Protein AF-A0ABD3PIG6-F1 (afdb_monomer)

Nearest PDB structures (foldseek):
  3uxg-assembly1_A  TM=7.830E-01  e=2.799E-02  Homo sapiens
  1wg0-assembly1_A  TM=7.073E-01  e=2.247E-02  Saccharomyces cerevisiae
  8pef-assembly1_A  TM=7.932E-01  e=4.848E-02  Homo sapiens
  6d7p-assembly1_A  TM=7.355E-01  e=4.589E-02  Rattus norvegicus
  3aji-assembly2_C  TM=4.513E-01  e=2.957E-02  Mus musculus

Foldseek 3Di:
DDDDDDPDPDCDPPPPPPPVVPPPPPPPPDDQDPLLVCLSVLVLVVNQVCCVVPLVSQQDADPQQDGSLLSNQLSPHDLVSNVSSCVSPVVQQCGAGNVRDGSLRNGDDPVNNVVSVCSVPPPCPDDPDDDDDDDDDDDDDVPVVVVVVVVVVVVVVVVVVVVVVVVVVVVVVVVVVVVD

Organism: NCBI:txid29204

Sequence (180 aa):
MMHPRFSSSHFRMLNPSNIYLRLFSNGFDTSPPILFDLILRSDWSAAMKRVSMHPNEARYRHPRGYTILHCAVESGAPLDFVKAMVNAFPQGLGIKDWKGRSPRDVALYNETKDFLNKAEHNELSGSAKVLVDSPSVEAGENYEVILQIERLKGEVSLLESSCQRIRKELDSLITKLKNT

Structure (mmCIF, N/CA/C/O backbone):
data_AF-A0ABD3PIG6-F1
#
_entry.id   AF-A0ABD3PIG6-F1
#
loop_
_atom_site.group_PDB
_atom_site.id
_atom_site.type_symbol
_atom_site.label_atom_id
_atom_site.label_alt_id
_atom_site.label_comp_id
_atom_site.label_asym_id
_atom_site.label_entity_id
_atom_site.label_seq_id
_atom_site.pdbx_PDB_ins_code
_atom_site.Cartn_x
_atom_site.Cartn_y
_atom_site.Cartn_z
_atom_site.occupancy
_atom_site.B_iso_or_equiv
_atom_site.auth_seq_id
_atom_site.auth_comp_id
_atom_site.auth_asym_id
_atom_site.auth_atom_id
_atom_site.pdbx_PDB_model_num
ATOM 1 N N . MET A 1 1 ? -24.924 -3.251 22.459 1.00 33.38 1 MET A N 1
ATOM 2 C CA . MET A 1 1 ? -23.951 -3.878 21.539 1.00 33.38 1 MET A CA 1
ATOM 3 C C . MET A 1 1 ? -24.554 -3.855 20.144 1.00 33.38 1 MET A C 1
ATOM 5 O O . MET A 1 1 ? -25.457 -4.631 19.869 1.00 33.38 1 MET A O 1
ATOM 9 N N . MET A 1 2 ? -24.179 -2.876 19.318 1.00 29.05 2 MET A N 1
ATOM 10 C CA . MET A 1 2 ? -24.711 -2.743 17.959 1.00 29.05 2 MET A CA 1
ATOM 11 C C . MET A 1 2 ? -23.733 -3.375 16.972 1.00 29.05 2 MET A C 1
ATOM 13 O O . MET A 1 2 ? -22.632 -2.870 16.783 1.00 29.05 2 MET A O 1
ATOM 17 N N . HIS A 1 3 ? -24.144 -4.482 16.359 1.00 26.91 3 HIS A N 1
ATOM 18 C CA . HIS A 1 3 ? -23.496 -5.004 15.161 1.00 26.91 3 HIS A CA 1
ATOM 19 C C . HIS A 1 3 ? -23.730 -4.022 14.001 1.00 26.91 3 HIS A C 1
ATOM 21 O O . HIS A 1 3 ? -24.885 -3.639 13.774 1.00 26.91 3 HIS A O 1
ATOM 27 N N . PRO A 1 4 ? -22.696 -3.621 13.240 1.00 31.52 4 PRO A N 1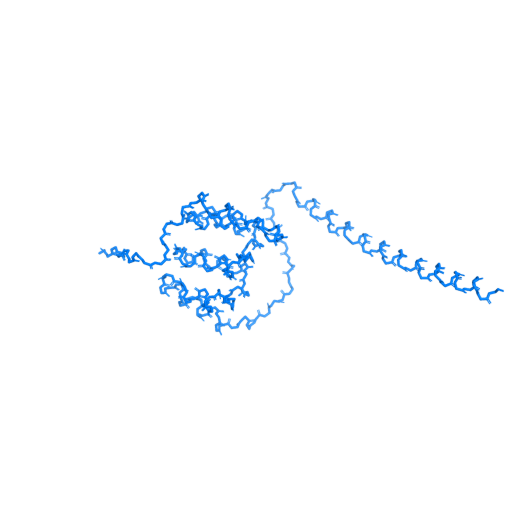
ATOM 28 C CA . PRO A 1 4 ? -22.908 -2.860 12.022 1.00 31.52 4 PRO A CA 1
ATOM 29 C C . PRO A 1 4 ? -23.637 -3.743 11.006 1.00 31.52 4 PRO A C 1
ATOM 31 O O . PRO A 1 4 ? -23.180 -4.829 10.648 1.00 31.52 4 PRO A O 1
ATOM 34 N N . ARG A 1 5 ? -24.811 -3.280 10.570 1.00 32.31 5 ARG A N 1
ATOM 35 C CA . ARG A 1 5 ? -25.607 -3.907 9.515 1.00 32.31 5 ARG A CA 1
ATOM 36 C C . ARG A 1 5 ? -24.879 -3.739 8.182 1.00 32.31 5 ARG A C 1
ATOM 38 O O . ARG A 1 5 ? -24.613 -2.619 7.756 1.00 32.31 5 ARG A O 1
ATOM 45 N N . PHE A 1 6 ? -24.593 -4.859 7.529 1.00 42.09 6 PHE A N 1
ATOM 46 C CA . PHE A 1 6 ? -24.051 -4.917 6.176 1.00 42.09 6 PHE A CA 1
ATOM 47 C C . PHE A 1 6 ? -25.036 -4.276 5.184 1.00 42.09 6 PHE A C 1
ATOM 49 O O . PHE A 1 6 ? -26.103 -4.830 4.922 1.00 42.09 6 PHE A O 1
ATOM 56 N N . SER A 1 7 ? -24.678 -3.117 4.624 1.00 34.44 7 SER A N 1
ATOM 57 C CA . SER A 1 7 ? -25.334 -2.566 3.434 1.00 34.44 7 SER A CA 1
ATOM 58 C C . SER A 1 7 ? -24.534 -2.983 2.201 1.00 34.44 7 SER A C 1
ATOM 60 O O . SER A 1 7 ? -23.372 -2.625 2.019 1.00 34.44 7 SER A O 1
ATOM 62 N N . SER A 1 8 ? -25.170 -3.840 1.413 1.00 39.56 8 SER A N 1
ATOM 63 C CA . SER A 1 8 ? -24.596 -4.776 0.454 1.00 39.56 8 SER A CA 1
ATOM 64 C C . SER A 1 8 ? -24.724 -4.266 -0.986 1.00 39.56 8 SER A C 1
ATOM 66 O O . SER A 1 8 ? -25.560 -4.757 -1.747 1.00 39.56 8 SER A O 1
ATOM 68 N N . SER A 1 9 ? -23.941 -3.255 -1.393 1.00 34.72 9 SER A N 1
ATOM 69 C CA . SER A 1 9 ? -24.146 -2.699 -2.746 1.00 34.72 9 SER A CA 1
ATOM 70 C C . SER A 1 9 ? -22.963 -2.075 -3.496 1.00 34.72 9 SER A C 1
ATOM 72 O O . SER A 1 9 ? -23.219 -1.350 -4.457 1.00 34.72 9 SER A O 1
ATOM 74 N N . HIS A 1 10 ? -21.689 -2.381 -3.196 1.00 42.19 10 HIS A N 1
ATOM 75 C CA . HIS A 1 10 ? -20.623 -2.023 -4.165 1.00 42.19 10 HIS A CA 1
ATOM 76 C C . HIS A 1 10 ? -19.376 -2.913 -4.263 1.00 42.19 10 HIS A C 1
ATOM 78 O O . HIS A 1 10 ? -18.666 -2.813 -5.260 1.00 42.19 10 HIS A O 1
ATOM 84 N N . PHE A 1 11 ? -19.161 -3.851 -3.340 1.00 41.84 11 PHE A N 1
ATOM 85 C CA . PHE A 1 11 ? -18.146 -4.900 -3.483 1.00 41.84 11 PHE A CA 1
ATOM 86 C C . PHE A 1 11 ? -18.836 -6.264 -3.360 1.00 41.84 11 PHE A C 1
ATOM 88 O O . PHE A 1 11 ? -18.701 -6.981 -2.373 1.00 41.84 11 PHE A O 1
ATOM 95 N N . ARG A 1 12 ? -19.689 -6.604 -4.343 1.00 38.75 12 ARG A N 1
ATOM 96 C CA . ARG A 1 12 ? -20.183 -7.984 -4.475 1.00 38.75 12 ARG A CA 1
ATOM 97 C C . ARG A 1 12 ? -18.955 -8.878 -4.571 1.00 38.75 12 ARG A C 1
ATOM 99 O O . ARG A 1 12 ? -18.154 -8.652 -5.473 1.00 38.75 12 ARG A O 1
ATOM 106 N N . MET A 1 13 ? -18.855 -9.835 -3.643 1.00 38.44 13 MET A N 1
ATOM 107 C CA . MET A 1 13 ? -17.919 -10.962 -3.620 1.00 38.44 13 MET A CA 1
ATOM 108 C C . MET A 1 13 ? -17.253 -11.165 -4.977 1.00 38.44 13 MET A C 1
ATOM 110 O O . MET A 1 13 ? -17.815 -11.782 -5.886 1.00 38.44 13 MET A O 1
ATOM 114 N N . LEU A 1 14 ? -16.066 -10.586 -5.130 1.00 38.97 14 LEU A N 1
ATOM 115 C CA . LEU A 1 14 ? -15.246 -10.858 -6.285 1.00 38.97 14 LEU A CA 1
ATOM 116 C C . LEU A 1 14 ? -14.751 -12.292 -6.109 1.00 38.97 14 LEU A C 1
ATOM 118 O O . LEU A 1 14 ? -13.911 -12.570 -5.260 1.00 38.97 14 LEU A O 1
ATOM 122 N N . ASN A 1 15 ? -15.358 -13.205 -6.865 1.00 37.28 15 ASN A N 1
ATOM 123 C CA . ASN A 1 15 ? -14.954 -14.600 -6.937 1.00 37.28 15 ASN A CA 1
ATOM 124 C C . ASN A 1 15 ? -13.434 -14.649 -7.212 1.00 37.28 15 ASN A C 1
ATOM 126 O O . ASN A 1 15 ? -13.025 -14.196 -8.290 1.00 37.28 15 ASN A O 1
ATOM 130 N N . PRO A 1 16 ? -12.607 -15.166 -6.278 1.00 42.19 16 PRO A N 1
ATOM 131 C CA . PRO A 1 16 ? -11.149 -15.132 -6.390 1.00 42.19 16 PRO A CA 1
ATOM 132 C C . PRO A 1 16 ? -10.646 -15.756 -7.692 1.00 42.19 16 PRO A C 1
ATOM 134 O O . PRO A 1 16 ? -9.616 -15.354 -8.214 1.00 42.19 16 PRO A O 1
ATOM 137 N N . SER A 1 17 ? -11.395 -16.696 -8.268 1.00 40.84 17 SER A N 1
ATOM 138 C CA . SER A 1 17 ? -10.974 -17.472 -9.432 1.00 40.84 17 SER A CA 1
ATOM 139 C C . SER A 1 17 ? -11.116 -16.743 -10.775 1.00 40.84 17 SER A C 1
ATOM 141 O O . SER A 1 17 ? -10.522 -17.178 -11.755 1.00 40.84 17 SER A O 1
ATOM 143 N N . ASN A 1 18 ? -11.889 -15.650 -10.865 1.00 39.50 18 ASN A N 1
ATOM 144 C CA . ASN A 1 18 ? -12.315 -15.092 -12.165 1.00 39.50 18 ASN A CA 1
ATOM 145 C C . ASN A 1 18 ? -11.690 -13.730 -12.531 1.00 39.50 18 ASN A C 1
ATOM 147 O O . ASN A 1 18 ? -11.859 -13.241 -13.646 1.00 39.50 18 ASN A O 1
ATOM 151 N N . ILE A 1 19 ? -10.967 -13.100 -11.603 1.00 46.16 19 ILE A N 1
ATOM 152 C CA . ILE A 1 19 ? -10.380 -11.760 -11.797 1.00 46.16 19 ILE A CA 1
ATOM 153 C C . ILE A 1 19 ? -8.945 -11.855 -12.321 1.00 46.16 19 ILE A C 1
ATOM 155 O O . ILE A 1 19 ? -8.527 -11.024 -13.125 1.00 46.16 19 ILE A O 1
ATOM 159 N N . TYR A 1 20 ? -8.209 -12.890 -11.904 1.00 43.94 20 TYR A N 1
ATOM 160 C CA . TYR A 1 20 ? -6.827 -13.109 -12.329 1.00 43.94 20 TYR A CA 1
ATOM 161 C C . TYR A 1 20 ? -6.737 -13.542 -13.801 1.00 43.94 20 TYR A C 1
ATOM 163 O O . TYR A 1 20 ? -5.791 -13.180 -14.480 1.00 43.94 20 TYR A O 1
ATOM 171 N N . LEU A 1 21 ? -7.744 -14.227 -14.355 1.00 41.12 21 LEU A N 1
ATOM 172 C CA . LEU A 1 21 ? -7.663 -14.794 -15.712 1.00 41.12 21 LEU A CA 1
ATOM 173 C C . LEU A 1 21 ? -7.928 -13.808 -16.867 1.00 41.12 21 LEU A C 1
ATOM 175 O O . LEU A 1 21 ? -7.727 -14.171 -18.022 1.00 41.12 21 LEU A O 1
ATOM 179 N N . ARG A 1 22 ? -8.365 -12.568 -16.602 1.00 42.59 22 ARG A N 1
ATOM 180 C CA . ARG A 1 22 ? -8.747 -11.604 -17.662 1.00 42.59 22 ARG A CA 1
ATOM 181 C C . ARG A 1 22 ? -7.890 -10.340 -17.760 1.00 42.59 22 ARG A C 1
ATOM 183 O O . ARG A 1 22 ? -8.204 -9.479 -18.576 1.00 42.59 22 ARG A O 1
ATOM 190 N N . LEU A 1 23 ? -6.840 -10.198 -16.949 1.00 43.50 23 LEU A N 1
ATOM 191 C CA . LEU A 1 23 ? -6.056 -8.953 -16.864 1.00 43.50 23 LEU A CA 1
ATOM 192 C C . LEU A 1 23 ? -4.630 -9.049 -17.440 1.00 43.50 23 LEU A C 1
ATOM 194 O O . LEU A 1 23 ? -3.949 -8.032 -17.515 1.00 43.50 23 LEU A O 1
ATOM 198 N N . PHE A 1 24 ? -4.200 -10.220 -17.921 1.00 45.19 24 PHE A N 1
ATOM 199 C CA . PHE A 1 24 ? -2.838 -10.454 -18.430 1.00 45.19 24 PHE A CA 1
ATOM 200 C C . PHE A 1 24 ? -2.642 -10.166 -19.932 1.00 45.19 24 PHE A C 1
ATOM 202 O O . PHE A 1 24 ? -1.719 -10.688 -20.547 1.00 45.19 24 PHE A O 1
ATOM 209 N N . SER A 1 25 ? -3.485 -9.337 -20.554 1.00 42.25 25 SER A N 1
ATOM 210 C CA . SER A 1 25 ? -3.418 -9.101 -22.009 1.00 42.25 25 SER A CA 1
ATOM 211 C C . SER A 1 25 ? -2.617 -7.864 -22.443 1.00 42.25 25 SER A C 1
ATOM 213 O O . SER A 1 25 ? -2.499 -7.648 -23.641 1.00 42.25 25 SER A O 1
ATOM 215 N N . ASN A 1 26 ? -2.043 -7.071 -21.523 1.00 39.69 26 ASN A N 1
ATOM 216 C CA . ASN A 1 26 ? -1.408 -5.781 -21.864 1.00 39.69 26 ASN A CA 1
ATOM 217 C C . ASN A 1 26 ? 0.071 -5.617 -21.442 1.00 39.69 26 ASN A C 1
ATOM 219 O O . ASN A 1 26 ? 0.544 -4.491 -21.324 1.00 39.69 26 ASN A O 1
ATOM 223 N N . GLY A 1 27 ? 0.826 -6.700 -21.230 1.00 44.28 27 GLY A N 1
ATOM 224 C CA . GLY A 1 27 ? 2.302 -6.643 -21.205 1.00 44.28 27 GLY A CA 1
ATOM 225 C C . GLY A 1 27 ? 2.974 -5.894 -20.040 1.00 44.28 27 GLY A C 1
ATOM 226 O O . GLY A 1 27 ? 4.193 -5.751 -20.049 1.00 44.28 27 GLY A O 1
ATOM 227 N N . PHE A 1 28 ? 2.232 -5.447 -19.023 1.00 46.75 28 PHE A N 1
ATOM 228 C CA . PHE A 1 28 ? 2.814 -5.039 -17.742 1.00 46.75 28 PHE A CA 1
ATOM 229 C C . PHE A 1 28 ? 2.881 -6.264 -16.833 1.00 46.75 28 PHE A C 1
ATOM 231 O O . PHE A 1 28 ? 1.896 -6.633 -16.196 1.00 46.75 28 PHE A O 1
ATOM 238 N N . ASP A 1 29 ? 4.039 -6.915 -16.821 1.00 47.31 29 ASP A N 1
ATOM 239 C CA . ASP A 1 29 ? 4.317 -8.128 -16.050 1.00 47.31 29 ASP A CA 1
ATOM 240 C C . ASP A 1 29 ? 4.557 -7.8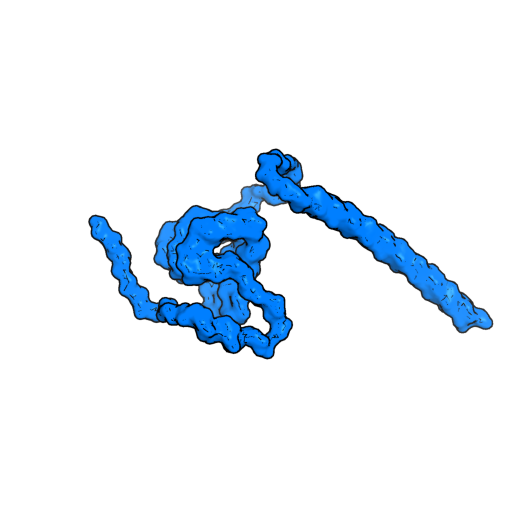15 -14.561 1.00 47.31 29 ASP A C 1
ATOM 242 O O . ASP A 1 29 ? 5.603 -8.100 -13.984 1.00 47.31 29 ASP A O 1
ATOM 246 N N . THR A 1 30 ? 3.602 -7.140 -13.921 1.00 60.22 30 THR A N 1
ATOM 247 C CA . THR A 1 30 ? 3.602 -6.977 -12.467 1.00 60.22 30 THR A CA 1
ATOM 248 C C . THR A 1 30 ? 2.504 -7.846 -11.888 1.00 60.22 30 THR A C 1
ATOM 250 O O . THR A 1 30 ? 1.392 -7.396 -11.606 1.00 60.22 30 THR A O 1
AT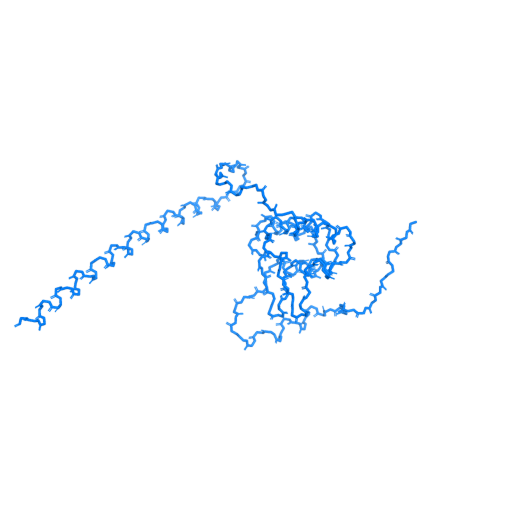OM 253 N N . SER A 1 31 ? 2.832 -9.130 -11.716 1.00 72.06 31 SER A N 1
ATOM 254 C CA . SER A 1 31 ? 2.038 -10.027 -10.879 1.00 72.06 31 SER A CA 1
ATOM 255 C C . SER A 1 31 ? 1.672 -9.305 -9.574 1.00 72.06 31 SER A C 1
ATOM 257 O O . SER A 1 31 ? 2.560 -8.709 -8.949 1.00 72.06 31 SER A O 1
ATOM 259 N N . PRO A 1 32 ? 0.396 -9.328 -9.146 1.00 79.50 32 PRO A N 1
ATOM 260 C CA . PRO A 1 32 ? -0.002 -8.697 -7.899 1.00 79.50 32 PRO A CA 1
ATOM 261 C C . PRO A 1 32 ? 0.857 -9.221 -6.739 1.00 79.50 32 PRO A C 1
ATOM 263 O O . PRO A 1 32 ? 1.094 -10.431 -6.663 1.00 79.50 32 PRO A O 1
ATOM 266 N N . PRO A 1 33 ? 1.338 -8.345 -5.840 1.00 85.94 33 PRO A N 1
ATOM 267 C CA . PRO A 1 33 ? 2.150 -8.767 -4.710 1.00 85.94 33 PRO A CA 1
ATOM 268 C C . PRO A 1 33 ? 1.332 -9.630 -3.750 1.00 85.94 33 PRO A C 1
ATOM 270 O O . PRO A 1 33 ? 0.108 -9.501 -3.667 1.00 85.94 33 PRO A O 1
ATOM 273 N N . ILE A 1 34 ? 2.017 -10.456 -2.960 1.00 88.06 34 ILE A N 1
ATOM 274 C CA . ILE A 1 34 ? 1.377 -11.311 -1.949 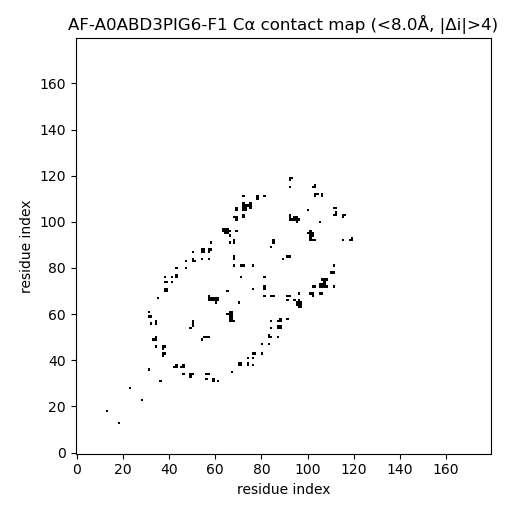1.00 88.06 34 ILE A CA 1
ATOM 275 C C . ILE A 1 34 ? 0.554 -10.462 -0.972 1.00 88.06 34 ILE A C 1
ATOM 277 O O . ILE A 1 34 ? -0.558 -10.846 -0.616 1.00 88.06 34 ILE A O 1
ATOM 281 N N . LEU A 1 35 ? 1.033 -9.266 -0.608 1.00 87.81 35 LEU A N 1
ATOM 282 C CA . LEU A 1 35 ? 0.278 -8.327 0.220 1.00 87.81 35 LEU A CA 1
ATOM 283 C C . LEU A 1 35 ? -1.123 -8.011 -0.332 1.00 87.81 35 LEU A C 1
ATOM 285 O O . LEU A 1 35 ? -2.068 -7.881 0.443 1.00 87.81 35 LEU A O 1
ATOM 289 N N . PHE A 1 36 ? -1.275 -7.908 -1.655 1.00 88.31 36 PHE A N 1
ATOM 290 C CA . PHE A 1 36 ? -2.567 -7.624 -2.278 1.00 88.31 36 PHE A CA 1
ATOM 291 C C . PHE A 1 36 ? -3.564 -8.770 -2.057 1.00 88.31 36 PHE A C 1
ATOM 293 O O . PHE A 1 36 ? -4.705 -8.517 -1.679 1.00 88.31 36 PHE A O 1
ATOM 300 N N . ASP A 1 37 ? -3.130 -10.023 -2.217 1.00 87.94 37 ASP A N 1
ATOM 301 C CA . ASP A 1 37 ? -3.965 -11.205 -1.955 1.00 87.94 37 ASP A CA 1
ATOM 302 C C . ASP A 1 37 ? -4.373 -11.303 -0.474 1.00 87.94 37 ASP A C 1
ATOM 304 O O . ASP A 1 37 ? -5.547 -11.526 -0.172 1.00 87.94 37 ASP A O 1
ATOM 308 N N . LEU A 1 38 ? -3.449 -11.038 0.455 1.00 90.00 38 LEU A N 1
ATOM 309 C CA . LEU A 1 38 ? -3.736 -11.062 1.897 1.00 90.00 38 LEU A CA 1
ATOM 310 C C . LEU A 1 38 ? -4.811 -10.040 2.295 1.00 90.00 38 LEU A C 1
ATOM 312 O O . LEU A 1 38 ? -5.695 -10.345 3.095 1.00 90.00 38 LEU A O 1
ATOM 316 N N . ILE A 1 39 ? -4.784 -8.849 1.695 1.00 89.69 39 ILE A N 1
ATOM 317 C CA . ILE A 1 39 ? -5.779 -7.796 1.940 1.00 89.69 39 ILE A CA 1
ATOM 318 C C . ILE A 1 39 ? -7.144 -8.168 1.362 1.00 89.69 39 ILE A C 1
ATOM 320 O O . ILE A 1 39 ? -8.163 -7.950 2.017 1.00 89.69 39 ILE A O 1
ATOM 324 N N . LEU A 1 40 ? -7.189 -8.770 0.170 1.00 87.00 40 LEU A N 1
ATOM 325 C CA . LEU A 1 40 ? -8.446 -9.259 -0.407 1.00 87.00 40 LEU A CA 1
ATOM 326 C C . LEU A 1 40 ? -9.082 -10.361 0.449 1.00 87.00 40 LEU A C 1
ATOM 328 O O . LEU A 1 40 ? -10.305 -10.435 0.545 1.00 87.00 40 LEU A O 1
ATOM 332 N N . ARG A 1 41 ? -8.261 -11.182 1.111 1.00 86.69 41 ARG A N 1
ATOM 333 C CA . ARG A 1 41 ? -8.710 -12.197 2.076 1.00 86.69 41 ARG A CA 1
ATOM 334 C C . ARG A 1 41 ? -9.002 -11.631 3.465 1.00 86.69 41 ARG A C 1
ATOM 336 O O . ARG A 1 41 ? -9.492 -12.368 4.314 1.00 86.69 41 ARG A O 1
ATOM 343 N N . SER A 1 42 ? -8.717 -10.346 3.696 1.00 87.81 42 SER A N 1
ATOM 344 C CA . SER A 1 42 ? -8.799 -9.701 5.013 1.00 87.81 42 SER A CA 1
ATOM 345 C C . SER A 1 42 ? -7.957 -10.405 6.088 1.00 87.81 42 SER A C 1
ATOM 347 O O . SER A 1 42 ? -8.272 -10.345 7.276 1.00 87.81 42 SER A O 1
ATOM 349 N N . ASP A 1 43 ? -6.865 -11.064 5.686 1.00 90.62 43 ASP A N 1
ATOM 350 C CA . ASP A 1 43 ? -5.900 -11.652 6.614 1.00 90.62 43 ASP A CA 1
ATOM 351 C C . ASP A 1 43 ? -4.943 -10.563 7.100 1.00 90.62 43 ASP A C 1
ATOM 353 O O . ASP A 1 43 ? -3.799 -10.436 6.658 1.00 90.62 43 ASP A O 1
ATOM 357 N N . TRP A 1 44 ? -5.444 -9.723 8.004 1.00 91.56 44 TRP A N 1
ATOM 358 C CA . TRP A 1 44 ? -4.706 -8.572 8.516 1.00 91.56 44 TRP A CA 1
ATOM 359 C C . TRP A 1 44 ? -3.468 -8.972 9.318 1.00 91.56 44 TRP A C 1
ATOM 361 O O . TRP A 1 44 ? -2.504 -8.215 9.351 1.00 91.56 44 TRP A O 1
ATOM 371 N N . SER A 1 45 ? -3.457 -10.160 9.932 1.00 91.06 45 SER A N 1
ATOM 372 C CA . SER A 1 45 ? -2.298 -10.648 10.686 1.00 91.06 45 SER A CA 1
ATOM 373 C C . SER A 1 45 ? -1.144 -10.995 9.747 1.00 91.06 45 SER A C 1
ATOM 375 O O . SER A 1 45 ? -0.022 -10.513 9.935 1.00 91.06 45 SER A O 1
ATOM 377 N N . ALA A 1 46 ? -1.416 -11.777 8.698 1.00 88.31 46 ALA A N 1
ATOM 378 C CA . ALA A 1 46 ? -0.418 -12.084 7.683 1.00 88.31 46 ALA A CA 1
ATOM 379 C C . ALA A 1 46 ? -0.040 -10.838 6.874 1.00 88.31 46 ALA A C 1
ATOM 381 O O . ALA A 1 46 ? 1.141 -10.628 6.597 1.00 88.31 46 ALA A O 1
ATOM 382 N N . ALA A 1 47 ? -1.011 -9.981 6.541 1.00 89.56 47 ALA A N 1
ATOM 383 C CA . ALA A 1 47 ? -0.758 -8.732 5.833 1.00 89.56 47 ALA A CA 1
ATOM 384 C C . ALA A 1 47 ? 0.155 -7.809 6.647 1.00 89.56 47 ALA A C 1
ATOM 386 O O . ALA A 1 47 ? 1.097 -7.251 6.094 1.00 89.56 47 ALA A O 1
ATOM 387 N N . MET A 1 48 ? -0.063 -7.687 7.960 1.00 90.69 48 MET A N 1
ATOM 388 C CA . MET A 1 48 ? 0.790 -6.884 8.839 1.00 90.69 48 MET A CA 1
ATOM 389 C C . MET A 1 48 ? 2.232 -7.402 8.837 1.00 90.69 48 MET A C 1
ATOM 391 O O . MET A 1 48 ? 3.165 -6.626 8.643 1.00 90.69 48 MET A O 1
ATOM 395 N N . LYS A 1 49 ? 2.424 -8.722 8.969 1.00 88.12 49 LYS A N 1
ATOM 396 C CA . LYS A 1 49 ? 3.754 -9.343 8.842 1.00 88.12 49 LYS A CA 1
ATOM 397 C C . LYS A 1 49 ? 4.373 -9.050 7.473 1.00 88.12 49 LYS A C 1
ATOM 399 O O . LYS A 1 49 ? 5.548 -8.701 7.392 1.00 88.12 49 LYS A O 1
ATOM 404 N N . ARG A 1 50 ? 3.578 -9.140 6.400 1.00 88.56 50 ARG A N 1
ATOM 405 C CA . ARG A 1 50 ? 4.030 -8.889 5.028 1.00 88.56 50 ARG A CA 1
ATOM 406 C C . ARG A 1 50 ? 4.462 -7.442 4.817 1.00 88.56 50 ARG A C 1
ATOM 408 O O . ARG A 1 50 ? 5.512 -7.243 4.223 1.00 88.56 50 ARG A O 1
ATOM 415 N N . VAL A 1 51 ? 3.713 -6.458 5.316 1.00 86.56 51 VAL A N 1
ATOM 416 C CA . VAL A 1 51 ? 4.079 -5.031 5.228 1.00 86.56 51 VAL A CA 1
ATOM 417 C C . VAL A 1 51 ? 5.400 -4.765 5.939 1.00 86.56 51 VAL A C 1
ATOM 419 O O . VAL A 1 51 ? 6.250 -4.076 5.383 1.00 86.56 51 VAL A O 1
ATOM 422 N N . SER A 1 52 ? 5.605 -5.350 7.121 1.00 83.62 52 SER A N 1
ATOM 423 C CA . SER A 1 52 ? 6.861 -5.194 7.862 1.00 83.62 52 SER A CA 1
ATOM 424 C C . SER A 1 52 ? 8.056 -5.822 7.139 1.00 83.62 52 SER A C 1
ATOM 426 O O . SER A 1 52 ? 9.147 -5.262 7.164 1.00 83.62 52 SER A O 1
ATOM 428 N N . MET A 1 53 ? 7.864 -6.969 6.479 1.00 84.06 53 MET A N 1
ATOM 429 C CA . MET A 1 53 ? 8.934 -7.668 5.751 1.00 84.06 53 MET A CA 1
ATOM 430 C C . MET A 1 53 ? 9.176 -7.114 4.338 1.00 84.06 53 MET A C 1
ATOM 432 O O . MET A 1 53 ? 10.292 -7.169 3.828 1.00 84.06 53 MET A O 1
ATOM 436 N N . HIS A 1 54 ? 8.134 -6.598 3.686 1.00 84.75 54 HIS A N 1
ATOM 437 C CA . HIS A 1 54 ? 8.143 -6.172 2.287 1.00 84.75 54 HIS A CA 1
ATOM 438 C C . HIS A 1 54 ? 7.394 -4.838 2.103 1.00 84.75 54 HIS A C 1
ATOM 440 O O . HIS A 1 54 ? 6.403 -4.777 1.369 1.00 84.75 54 HIS A O 1
ATOM 446 N N . PRO A 1 55 ? 7.870 -3.734 2.708 1.00 83.38 55 PRO A N 1
ATOM 447 C CA . PRO A 1 55 ? 7.178 -2.441 2.662 1.00 83.38 55 PRO A CA 1
ATOM 448 C C . PRO A 1 55 ? 7.025 -1.888 1.238 1.00 83.38 55 PRO A C 1
ATOM 450 O O . PRO A 1 55 ? 6.070 -1.173 0.945 1.00 83.38 55 PRO A O 1
ATOM 453 N N . ASN A 1 56 ? 7.909 -2.277 0.312 1.00 79.56 56 ASN A N 1
ATOM 454 C CA . ASN A 1 56 ? 7.812 -1.907 -1.102 1.00 79.56 56 ASN A CA 1
ATOM 455 C C . ASN A 1 56 ? 6.515 -2.394 -1.769 1.00 79.56 56 ASN A C 1
ATOM 457 O O . ASN A 1 56 ? 6.053 -1.757 -2.717 1.00 79.56 56 ASN A O 1
ATOM 461 N N . GLU A 1 57 ? 5.896 -3.472 -1.273 1.00 85.25 57 GLU A N 1
ATOM 462 C CA . GLU A 1 57 ? 4.627 -3.971 -1.815 1.00 85.25 57 GLU A CA 1
ATOM 463 C C . GLU A 1 57 ? 3.490 -2.968 -1.626 1.00 85.25 57 GLU A C 1
ATOM 465 O O . GLU A 1 57 ? 2.610 -2.895 -2.481 1.00 85.25 57 GLU A O 1
ATOM 470 N N . ALA A 1 58 ? 3.545 -2.123 -0.589 1.00 85.50 58 ALA A N 1
ATOM 471 C CA . ALA A 1 58 ? 2.545 -1.086 -0.326 1.00 85.50 58 ALA A CA 1
ATOM 472 C C . ALA A 1 58 ? 2.387 -0.079 -1.483 1.00 85.50 58 ALA A C 1
ATOM 474 O O . ALA A 1 58 ? 1.344 0.565 -1.613 1.00 85.50 58 ALA A O 1
ATOM 475 N N . ARG A 1 59 ? 3.405 0.030 -2.347 1.00 84.88 59 ARG A N 1
ATOM 476 C CA . ARG A 1 59 ? 3.442 0.922 -3.516 1.00 84.88 59 ARG A CA 1
ATOM 477 C C . ARG A 1 59 ? 2.696 0.362 -4.726 1.00 84.88 59 ARG A C 1
ATOM 479 O O . ARG A 1 59 ? 2.553 1.069 -5.724 1.00 84.88 59 ARG A O 1
ATOM 486 N N . TYR A 1 60 ? 2.252 -0.894 -4.675 1.00 85.50 60 TYR A N 1
ATOM 487 C CA . TYR A 1 60 ? 1.576 -1.524 -5.800 1.00 85.50 60 TYR A CA 1
ATOM 488 C C . TYR A 1 60 ? 0.292 -0.780 -6.176 1.00 85.50 60 TYR A C 1
ATOM 490 O O . TYR A 1 60 ? -0.533 -0.398 -5.335 1.00 85.50 60 TYR A O 1
ATOM 498 N N . ARG A 1 61 ? 0.129 -0.616 -7.488 1.00 81.81 61 ARG A N 1
ATOM 499 C CA . ARG A 1 61 ? -1.036 -0.014 -8.114 1.00 81.81 61 ARG A CA 1
ATOM 500 C C . ARG A 1 61 ? -1.654 -1.022 -9.065 1.00 81.81 61 ARG A C 1
ATOM 502 O O . ARG A 1 61 ? -1.026 -1.463 -10.021 1.00 81.81 61 ARG A O 1
ATOM 509 N N . HIS A 1 62 ? -2.906 -1.348 -8.805 1.00 81.25 62 HIS A N 1
ATOM 510 C CA . HIS A 1 62 ? -3.708 -2.192 -9.665 1.00 81.25 62 HIS A CA 1
ATOM 511 C C . HIS A 1 62 ? -3.936 -1.499 -11.025 1.00 81.25 62 HIS A C 1
ATOM 513 O O . HIS A 1 62 ? -4.142 -0.282 -11.048 1.00 81.25 62 HIS A O 1
ATOM 519 N N . PRO A 1 63 ? -4.018 -2.230 -12.154 1.00 74.81 63 PRO A N 1
ATOM 520 C CA . PRO A 1 63 ? -4.268 -1.650 -13.484 1.00 74.81 63 PRO A CA 1
ATOM 521 C C . PRO A 1 63 ? -5.545 -0.803 -13.596 1.00 74.81 63 PRO A C 1
ATOM 523 O O . PRO A 1 63 ? -5.644 0.098 -14.419 1.00 74.81 63 PRO A O 1
ATOM 526 N N . ARG A 1 64 ? -6.526 -1.050 -12.720 1.00 69.81 64 ARG A N 1
ATOM 527 C CA . ARG A 1 64 ? -7.737 -0.216 -12.572 1.00 69.81 64 ARG A CA 1
ATOM 528 C C . ARG A 1 64 ? -7.502 1.078 -11.777 1.00 69.81 64 ARG A C 1
ATOM 530 O O . ARG A 1 64 ? -8.456 1.727 -11.386 1.00 69.81 64 ARG A O 1
ATOM 537 N N . GLY A 1 65 ? -6.264 1.433 -11.460 1.00 77.25 65 GLY A N 1
ATOM 538 C CA . GLY A 1 65 ? -5.910 2.667 -10.761 1.00 77.25 65 GLY A CA 1
ATOM 539 C C . GLY A 1 65 ? -5.953 2.607 -9.232 1.00 77.25 65 GLY A C 1
ATOM 540 O O . GLY A 1 65 ? -5.449 3.539 -8.613 1.00 77.25 65 GLY A O 1
ATOM 541 N N . TYR A 1 66 ? -6.480 1.538 -8.624 1.00 82.00 66 TYR A N 1
ATOM 542 C CA . TYR A 1 66 ? -6.502 1.366 -7.164 1.00 82.00 66 TYR A CA 1
ATOM 543 C C . TYR A 1 66 ? -5.107 1.110 -6.594 1.00 82.00 66 TYR A C 1
ATOM 545 O O . TYR A 1 66 ? -4.337 0.335 -7.156 1.00 82.00 66 TYR A O 1
ATOM 553 N N . THR A 1 67 ? -4.800 1.709 -5.448 1.00 88.12 67 THR A N 1
ATOM 554 C CA . THR A 1 67 ? -3.618 1.344 -4.648 1.00 88.12 67 THR A CA 1
ATOM 555 C C . THR A 1 67 ? -3.984 0.288 -3.613 1.00 88.12 67 THR A C 1
ATOM 557 O O . THR A 1 67 ? -5.161 0.107 -3.296 1.00 88.12 67 THR A O 1
ATOM 560 N N . ILE A 1 68 ? -2.976 -0.361 -3.027 1.00 89.19 68 ILE A N 1
ATOM 561 C CA . ILE A 1 68 ? -3.189 -1.262 -1.888 1.00 89.19 68 ILE A CA 1
ATOM 562 C C . ILE A 1 68 ? -3.956 -0.569 -0.751 1.00 89.19 68 ILE A C 1
ATOM 564 O O . ILE A 1 68 ? -4.835 -1.178 -0.143 1.00 89.19 68 ILE A O 1
ATOM 568 N N . LEU A 1 69 ? -3.673 0.714 -0.499 1.00 90.12 69 LEU A N 1
ATOM 569 C CA . LEU A 1 69 ? -4.339 1.468 0.561 1.00 90.12 69 LEU A CA 1
ATOM 570 C C . LEU A 1 69 ? -5.848 1.617 0.314 1.00 90.12 69 LEU A C 1
ATOM 572 O O . LEU A 1 69 ? -6.605 1.488 1.269 1.00 90.12 69 LEU A O 1
ATOM 576 N N . HIS A 1 70 ? -6.296 1.795 -0.939 1.00 90.56 70 HIS A N 1
ATOM 577 C CA . HIS A 1 70 ? -7.732 1.806 -1.266 1.00 90.56 70 HIS A CA 1
ATOM 578 C C . HIS A 1 70 ? -8.391 0.483 -0.877 1.00 90.56 70 HIS A C 1
ATOM 580 O O . HIS A 1 70 ? -9.413 0.480 -0.201 1.00 90.56 70 HIS A O 1
ATOM 586 N N . CYS A 1 71 ? -7.780 -0.638 -1.269 1.00 88.94 71 CYS A N 1
ATOM 587 C CA . CYS A 1 71 ? -8.314 -1.963 -0.970 1.00 88.94 71 CYS A CA 1
ATOM 588 C C . CYS A 1 71 ? -8.330 -2.239 0.536 1.00 88.94 71 CYS A C 1
ATOM 590 O O . CYS A 1 71 ? -9.299 -2.790 1.039 1.00 88.94 71 CYS A O 1
ATOM 592 N N . ALA A 1 72 ? -7.294 -1.828 1.269 1.00 91.12 72 ALA A N 1
ATOM 593 C CA . ALA A 1 72 ? -7.233 -2.030 2.711 1.00 91.12 72 ALA A CA 1
ATOM 594 C C . ALA A 1 72 ? -8.382 -1.307 3.430 1.00 91.12 72 ALA A C 1
ATOM 596 O O . ALA A 1 72 ? -9.105 -1.911 4.219 1.00 91.12 72 ALA A O 1
ATOM 597 N N . VAL A 1 73 ? -8.585 -0.023 3.138 1.00 92.69 73 VAL A N 1
ATOM 598 C CA . VAL A 1 73 ? -9.576 0.796 3.851 1.00 92.69 73 VAL A CA 1
ATOM 599 C C . VAL A 1 73 ? -11.012 0.532 3.387 1.00 92.69 73 VAL A C 1
ATOM 601 O O . VAL A 1 73 ? -11.930 0.649 4.198 1.00 92.69 73 VAL A O 1
ATOM 604 N N . GLU A 1 74 ? -11.212 0.119 2.129 1.00 88.69 74 GLU A N 1
ATOM 605 C CA . GLU A 1 74 ? -12.507 -0.345 1.603 1.00 88.69 74 GLU A CA 1
ATOM 606 C C . GLU A 1 74 ? -12.909 -1.698 2.218 1.00 88.69 74 GLU A C 1
ATOM 608 O O . GLU A 1 74 ? -14.069 -1.889 2.580 1.00 88.69 74 GLU A O 1
ATOM 613 N N . SER A 1 75 ? -11.944 -2.602 2.427 1.00 85.88 75 SER A N 1
ATOM 614 C CA . SER A 1 75 ? -12.150 -3.892 3.106 1.00 85.88 75 SER A CA 1
ATOM 615 C C . SER A 1 75 ? -12.246 -3.785 4.635 1.00 85.88 75 SER A C 1
ATOM 617 O O . SER A 1 75 ? -12.392 -4.801 5.311 1.00 85.88 75 SER A O 1
ATOM 619 N N . GLY A 1 76 ? -12.161 -2.579 5.208 1.00 87.25 76 GLY A N 1
ATOM 620 C CA . GLY A 1 76 ? -12.252 -2.381 6.655 1.00 87.25 76 GLY A CA 1
ATOM 621 C C . GLY A 1 76 ? -11.019 -2.865 7.419 1.00 87.25 76 GLY A C 1
ATOM 622 O O . GLY A 1 76 ? -11.153 -3.493 8.469 1.00 87.25 76 GLY A O 1
ATOM 623 N N . ALA A 1 77 ? -9.822 -2.585 6.899 1.00 91.31 77 ALA A N 1
ATOM 624 C CA . ALA A 1 77 ? -8.575 -2.883 7.588 1.00 91.31 77 ALA A CA 1
ATOM 625 C C . ALA A 1 77 ? -8.522 -2.266 8.998 1.00 91.31 77 ALA A C 1
ATOM 627 O O . ALA A 1 77 ? -8.952 -1.122 9.182 1.00 91.31 77 ALA A O 1
ATOM 628 N N . PRO A 1 78 ? -7.923 -2.968 9.979 1.00 92.94 78 PRO A N 1
ATOM 629 C CA . PRO A 1 78 ? -7.644 -2.411 11.292 1.00 92.94 78 PRO A CA 1
ATOM 630 C C . PRO A 1 78 ? -6.819 -1.130 11.183 1.00 92.94 78 PRO A C 1
ATOM 632 O O . PRO A 1 78 ? -5.889 -1.044 10.376 1.00 92.94 78 PRO A O 1
ATOM 635 N N . LEU A 1 79 ? -7.108 -0.154 12.042 1.00 91.00 79 LEU A N 1
ATOM 636 C CA . LEU A 1 79 ? -6.426 1.139 12.023 1.00 91.00 79 LEU A CA 1
ATOM 637 C C . LEU A 1 79 ? -4.897 1.006 12.138 1.00 91.00 79 LEU A C 1
ATOM 639 O O . LEU A 1 79 ? -4.167 1.757 11.495 1.00 91.00 79 LEU A O 1
ATOM 643 N N . ASP A 1 80 ? -4.405 0.034 12.904 1.00 91.19 80 ASP A N 1
ATOM 644 C CA . ASP A 1 80 ? -2.967 -0.204 13.061 1.00 91.19 80 ASP A CA 1
ATOM 645 C C . ASP A 1 80 ? -2.304 -0.685 11.768 1.00 91.19 80 ASP A C 1
ATOM 647 O O . ASP A 1 80 ? -1.200 -0.248 11.438 1.00 91.19 80 ASP A O 1
ATOM 651 N N . PHE A 1 81 ? -3.010 -1.496 10.979 1.00 92.62 81 PHE A N 1
ATOM 652 C CA . PHE A 1 81 ? -2.552 -1.881 9.649 1.00 92.62 81 PHE A CA 1
ATOM 653 C C . PHE A 1 81 ? -2.535 -0.677 8.699 1.00 92.62 81 PHE A C 1
ATOM 655 O O . PHE A 1 81 ? -1.568 -0.474 7.966 1.00 92.62 81 PHE A O 1
ATOM 662 N N . VAL A 1 82 ? -3.571 0.168 8.743 1.00 92.50 82 VAL A N 1
ATOM 663 C CA . VAL A 1 82 ? -3.631 1.394 7.932 1.00 92.50 82 VAL A CA 1
ATOM 664 C C . VAL A 1 82 ? -2.484 2.345 8.287 1.00 92.50 82 VAL A C 1
ATOM 666 O O . VAL A 1 82 ? -1.828 2.863 7.386 1.00 92.50 82 VAL A O 1
ATOM 669 N N . LYS A 1 83 ? -2.176 2.530 9.576 1.00 90.56 83 LYS A N 1
ATOM 670 C CA . LYS A 1 83 ? -1.014 3.313 10.030 1.00 90.56 83 LYS A CA 1
ATOM 671 C C . LYS A 1 83 ? 0.296 2.744 9.488 1.00 90.56 83 LYS A C 1
ATOM 673 O O . LYS A 1 83 ? 1.110 3.500 8.965 1.00 90.56 83 LYS A O 1
ATOM 678 N N . ALA A 1 84 ? 0.491 1.427 9.572 1.00 89.38 84 ALA A N 1
ATOM 679 C CA . ALA A 1 84 ? 1.689 0.776 9.045 1.00 89.38 84 ALA A CA 1
ATOM 680 C C . ALA A 1 84 ? 1.835 0.978 7.529 1.00 89.38 84 ALA A C 1
ATOM 682 O O . ALA A 1 84 ? 2.918 1.306 7.051 1.00 89.38 84 ALA A O 1
ATOM 683 N N . MET A 1 85 ? 0.733 0.868 6.785 1.00 89.31 85 MET A N 1
ATOM 684 C CA . MET A 1 85 ? 0.699 1.133 5.347 1.00 89.31 85 MET A CA 1
ATOM 685 C C . MET A 1 85 ? 1.029 2.589 5.002 1.00 89.31 85 MET A C 1
ATOM 687 O O . MET A 1 85 ? 1.787 2.833 4.065 1.00 89.31 85 MET A O 1
ATOM 691 N N . VAL A 1 86 ? 0.496 3.555 5.754 1.00 89.94 86 VAL A N 1
ATOM 692 C CA . VAL A 1 86 ? 0.790 4.984 5.553 1.00 89.94 86 VAL A CA 1
ATOM 693 C C . VAL A 1 86 ? 2.248 5.304 5.884 1.00 89.94 86 VAL A C 1
ATOM 695 O O . VAL A 1 86 ? 2.877 6.058 5.150 1.00 89.94 86 VAL A O 1
ATOM 698 N N . ASN A 1 87 ? 2.819 4.681 6.916 1.00 86.81 87 ASN A N 1
ATOM 699 C CA . ASN A 1 87 ? 4.243 4.820 7.231 1.00 86.81 87 ASN A CA 1
ATOM 700 C C . ASN A 1 87 ? 5.138 4.210 6.140 1.00 86.81 87 ASN A C 1
ATOM 702 O O . ASN A 1 87 ? 6.175 4.779 5.809 1.00 86.81 87 ASN A O 1
ATOM 706 N N . ALA A 1 88 ? 4.737 3.071 5.566 1.00 85.81 88 ALA A N 1
ATOM 707 C CA . ALA A 1 88 ? 5.472 2.421 4.483 1.00 85.81 88 ALA A CA 1
ATOM 708 C C . ALA A 1 88 ? 5.380 3.194 3.154 1.00 85.81 88 ALA A C 1
ATOM 710 O O . ALA A 1 88 ? 6.338 3.206 2.380 1.00 85.81 88 ALA A O 1
ATOM 711 N N . PHE A 1 89 ? 4.239 3.835 2.872 1.00 85.69 89 PHE A N 1
ATOM 712 C CA . PHE A 1 89 ? 4.023 4.582 1.634 1.00 85.69 89 PHE A CA 1
ATOM 713 C C . PHE A 1 89 ? 3.133 5.826 1.831 1.00 85.69 89 PHE A C 1
ATOM 715 O O . PHE A 1 89 ? 1.958 5.829 1.440 1.00 85.69 89 PHE A O 1
ATOM 722 N N . PRO A 1 90 ? 3.686 6.926 2.375 1.00 86.19 90 PRO A N 1
ATOM 723 C CA . PRO A 1 90 ? 2.915 8.133 2.677 1.00 86.19 90 PRO A CA 1
ATOM 724 C C . PRO A 1 90 ? 2.417 8.846 1.415 1.00 86.19 90 PRO A C 1
ATOM 726 O O . PRO A 1 90 ? 1.329 9.418 1.414 1.00 86.19 90 PRO A O 1
ATOM 729 N N . GLN A 1 91 ? 3.148 8.752 0.295 1.00 82.19 91 GLN A N 1
ATOM 730 C CA . GLN A 1 91 ? 2.713 9.339 -0.979 1.00 82.19 91 GLN A CA 1
ATOM 731 C C . GLN A 1 91 ? 1.423 8.688 -1.512 1.00 82.19 91 GLN A C 1
ATOM 733 O O . GLN A 1 91 ? 0.741 9.270 -2.354 1.00 82.19 91 GLN A O 1
ATOM 738 N N . GLY A 1 92 ? 1.065 7.499 -1.013 1.00 82.12 92 GLY A N 1
ATOM 739 C CA . GLY A 1 92 ? -0.154 6.785 -1.383 1.00 82.12 92 GLY A CA 1
ATOM 740 C C . GLY A 1 92 ? -1.450 7.479 -0.966 1.00 82.12 92 GLY A C 1
ATOM 741 O O . GLY A 1 92 ? -2.484 7.189 -1.566 1.00 82.12 92 GLY A O 1
ATOM 742 N N . LEU A 1 93 ? -1.399 8.401 0.003 1.00 87.06 93 LEU A N 1
ATOM 743 C CA . LEU A 1 93 ? -2.558 9.164 0.482 1.00 87.06 93 LEU A CA 1
ATOM 744 C C . LEU A 1 93 ? -3.175 10.037 -0.621 1.00 87.06 93 LEU A C 1
ATOM 746 O O . LEU A 1 93 ? -4.388 10.068 -0.785 1.00 87.06 93 LEU A O 1
ATOM 750 N N . GLY A 1 94 ? -2.337 10.685 -1.435 1.00 83.44 94 GLY A N 1
ATOM 751 C CA . GLY A 1 94 ? -2.793 11.590 -2.496 1.00 83.44 94 GLY A CA 1
ATOM 752 C C . GLY A 1 94 ? -3.184 10.902 -3.808 1.00 83.44 94 GLY A C 1
ATOM 753 O O . GLY A 1 94 ? -3.639 11.568 -4.740 1.00 83.44 94 GLY A O 1
ATOM 754 N N . ILE A 1 95 ? -2.989 9.584 -3.928 1.00 85.12 95 ILE A N 1
ATOM 755 C CA . ILE A 1 95 ? -3.276 8.864 -5.173 1.00 85.12 95 ILE A CA 1
ATOM 756 C C . ILE A 1 95 ? -4.778 8.634 -5.283 1.00 85.12 95 ILE A C 1
ATOM 758 O O . ILE A 1 95 ? -5.386 8.048 -4.395 1.00 85.12 95 ILE A O 1
ATOM 762 N N . LYS A 1 96 ? -5.361 9.037 -6.412 1.00 87.06 96 LYS A N 1
ATOM 763 C CA . LYS A 1 96 ? -6.775 8.809 -6.717 1.00 87.06 96 LYS A CA 1
ATOM 764 C C . LYS A 1 96 ? -6.981 7.527 -7.526 1.00 87.06 96 LYS A C 1
ATOM 766 O O . LYS A 1 96 ? -6.172 7.198 -8.403 1.00 87.06 96 LYS A O 1
ATOM 771 N N . ASP A 1 97 ? -8.076 6.825 -7.242 1.00 83.69 97 ASP A N 1
ATOM 772 C CA . ASP A 1 97 ? -8.556 5.707 -8.055 1.00 83.69 97 ASP A CA 1
ATOM 773 C C . ASP A 1 97 ? -9.100 6.180 -9.422 1.00 83.69 97 ASP A C 1
ATOM 775 O O . ASP A 1 97 ? -9.123 7.371 -9.741 1.00 83.69 97 ASP A O 1
ATOM 779 N N . TRP A 1 98 ? -9.556 5.246 -10.263 1.00 81.38 98 TRP A N 1
ATOM 780 C CA . TRP A 1 98 ? -10.133 5.562 -11.580 1.00 81.38 98 TRP A CA 1
ATOM 781 C C . TRP A 1 98 ? -11.443 6.364 -11.530 1.00 81.38 98 TRP A C 1
ATOM 783 O O . TRP A 1 98 ? -11.844 6.924 -12.547 1.00 81.38 98 TRP A O 1
ATOM 793 N N . LYS A 1 99 ? -12.115 6.422 -10.374 1.00 81.12 99 LYS A N 1
ATOM 794 C CA . LYS A 1 99 ? -13.290 7.274 -10.138 1.00 81.12 99 LYS A CA 1
ATOM 795 C C . LYS A 1 99 ? -12.900 8.641 -9.560 1.00 81.12 99 LYS A C 1
ATOM 797 O O . LYS A 1 99 ? -13.784 9.435 -9.254 1.00 81.12 99 LYS A O 1
ATOM 802 N N . GLY A 1 100 ? -11.607 8.918 -9.388 1.00 86.31 100 GLY A N 1
ATOM 803 C CA . GLY A 1 100 ? -11.112 10.158 -8.796 1.00 86.31 100 GLY A CA 1
ATOM 804 C C . GLY A 1 100 ? -11.232 10.219 -7.270 1.00 86.31 100 GLY A C 1
ATOM 805 O O . GLY A 1 100 ? -11.085 11.306 -6.711 1.00 86.31 100 GLY A O 1
ATOM 806 N N . ARG A 1 101 ? -11.496 9.091 -6.600 1.00 86.25 101 ARG A N 1
ATOM 807 C CA . ARG A 1 101 ? -11.649 8.999 -5.139 1.00 86.25 101 ARG A CA 1
ATOM 808 C C . ARG A 1 101 ? -10.297 8.751 -4.483 1.00 86.25 101 ARG A C 1
ATOM 810 O O . ARG A 1 101 ? -9.504 7.987 -5.030 1.00 86.25 101 ARG A O 1
ATOM 817 N N . SER A 1 102 ? -10.035 9.371 -3.335 1.00 90.38 102 SER A N 1
ATOM 818 C CA . SER A 1 102 ? -8.842 9.070 -2.530 1.00 90.38 102 SER A CA 1
ATOM 819 C C . SER A 1 102 ? -9.081 7.865 -1.601 1.00 90.38 102 SER A C 1
ATOM 821 O O . SER A 1 102 ? -10.232 7.443 -1.418 1.00 90.38 102 SER A O 1
ATOM 823 N N . PRO A 1 103 ? -8.034 7.314 -0.950 1.00 89.56 103 PRO A N 1
ATOM 824 C CA . PRO A 1 103 ? -8.193 6.267 0.056 1.00 89.56 103 PRO A CA 1
ATOM 825 C C . PRO A 1 103 ? -9.151 6.676 1.184 1.00 89.56 103 PRO A C 1
ATOM 827 O O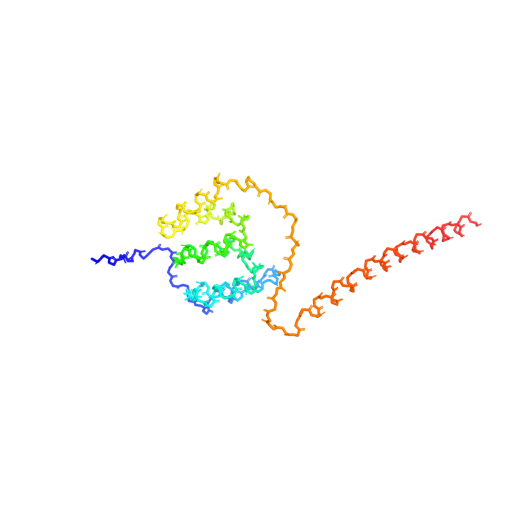 . PRO A 1 103 ? -9.943 5.866 1.657 1.00 89.56 103 PRO A O 1
ATOM 830 N N . ARG A 1 104 ? -9.149 7.956 1.574 1.00 92.56 104 ARG A N 1
ATOM 831 C CA . ARG A 1 104 ? -10.073 8.501 2.577 1.00 92.56 104 ARG A CA 1
ATOM 832 C C . ARG A 1 104 ? -11.533 8.378 2.139 1.00 92.56 104 ARG A C 1
ATOM 834 O O . ARG A 1 104 ? -12.383 7.990 2.938 1.00 92.56 104 ARG A O 1
ATOM 841 N N . ASP A 1 105 ? -11.828 8.676 0.877 1.00 90.06 105 ASP A N 1
ATOM 842 C CA . ASP A 1 105 ? -13.200 8.668 0.358 1.00 90.06 105 ASP A CA 1
ATOM 843 C C . ASP A 1 105 ? -13.791 7.251 0.294 1.00 90.06 105 ASP A C 1
ATOM 845 O O . ASP A 1 105 ? -15.005 7.079 0.419 1.00 90.06 105 ASP A O 1
ATOM 849 N N . VAL A 1 106 ? -12.941 6.232 0.116 1.00 88.38 106 VAL A N 1
ATOM 850 C CA . VAL A 1 106 ? -13.351 4.817 0.068 1.00 88.38 106 VAL A CA 1
ATOM 851 C C . VAL A 1 106 ? -13.256 4.101 1.417 1.00 88.38 106 VAL A C 1
ATOM 853 O O . VAL A 1 106 ? -13.673 2.950 1.516 1.00 88.38 106 VAL A O 1
ATOM 856 N N . ALA A 1 107 ? -12.740 4.759 2.459 1.00 92.00 107 ALA A N 1
ATOM 857 C CA . ALA A 1 107 ? -12.595 4.151 3.775 1.00 92.00 107 ALA A CA 1
ATOM 858 C C . ALA A 1 107 ? -13.952 3.784 4.392 1.00 92.00 107 ALA A C 1
ATOM 860 O O . ALA A 1 107 ? -14.903 4.573 4.379 1.00 92.00 107 ALA A O 1
ATOM 861 N N . LEU A 1 108 ? -14.028 2.583 4.967 1.00 88.94 108 LEU A N 1
ATOM 862 C CA . LEU A 1 108 ? -15.254 2.064 5.566 1.00 88.94 108 LEU A CA 1
ATOM 863 C C . LEU A 1 108 ? -15.576 2.734 6.910 1.00 88.94 108 LEU A C 1
ATOM 865 O O . LEU A 1 108 ? -16.720 3.120 7.151 1.00 88.94 108 LEU A O 1
ATOM 869 N N . TYR A 1 109 ? -14.571 2.897 7.774 1.00 89.75 109 TYR A N 1
ATOM 870 C CA . TYR A 1 109 ? -14.747 3.404 9.135 1.00 89.75 109 TYR A CA 1
ATOM 871 C C . TYR A 1 109 ? -14.396 4.889 9.260 1.00 89.75 109 TYR A C 1
ATOM 873 O O . TYR A 1 109 ? -13.432 5.374 8.663 1.00 89.75 109 TYR A O 1
ATOM 881 N N . ASN A 1 110 ? -15.155 5.612 10.090 1.00 89.94 110 ASN A N 1
ATOM 882 C CA . ASN A 1 110 ? -14.916 7.036 10.346 1.00 89.94 110 ASN A CA 1
ATOM 883 C C . ASN A 1 110 ? -13.563 7.280 11.026 1.00 89.94 110 ASN A C 1
ATOM 885 O O . ASN A 1 110 ? -12.864 8.210 10.648 1.00 89.94 110 ASN A O 1
ATOM 889 N N . GLU A 1 111 ? -13.138 6.400 11.937 1.00 90.31 111 GLU A N 1
ATOM 890 C CA . GLU A 1 111 ? -11.816 6.493 12.576 1.00 90.31 111 GLU A CA 1
ATOM 891 C C . GLU A 1 111 ? -10.667 6.469 11.554 1.00 90.31 111 GLU A C 1
ATOM 893 O O . GLU A 1 111 ? -9.695 7.216 11.674 1.00 90.31 111 GLU A O 1
ATOM 898 N N . THR A 1 112 ? -10.801 5.657 10.501 1.00 90.00 112 THR A N 1
ATOM 899 C CA . THR A 1 112 ? -9.830 5.580 9.412 1.00 90.00 112 THR A CA 1
ATOM 900 C C . THR A 1 112 ? -9.865 6.851 8.572 1.00 90.00 112 THR A C 1
ATOM 902 O O . THR A 1 112 ? -8.810 7.375 8.227 1.00 90.00 112 THR A O 1
ATOM 905 N N . LYS A 1 113 ? -11.057 7.390 8.280 1.00 92.12 113 LYS A N 1
ATOM 906 C CA . LYS A 1 113 ? -11.206 8.672 7.568 1.00 92.12 113 LYS A CA 1
ATOM 907 C C . LYS A 1 113 ? -10.555 9.814 8.328 1.00 92.12 113 LYS A C 1
ATOM 909 O O . LYS A 1 113 ? -9.805 10.576 7.729 1.00 92.12 113 LYS A O 1
ATOM 914 N N . ASP A 1 114 ? -10.802 9.899 9.630 1.00 91.00 114 ASP A N 1
ATOM 915 C CA . ASP A 1 114 ? -10.244 10.935 10.494 1.00 91.00 114 ASP A CA 1
ATOM 916 C C . ASP A 1 114 ? -8.719 10.844 10.548 1.00 91.00 114 ASP A C 1
ATOM 918 O O . ASP A 1 114 ? -8.032 11.863 10.471 1.00 91.00 114 ASP A O 1
ATOM 922 N N . PHE A 1 115 ? -8.177 9.626 10.639 1.00 91.94 115 PHE A N 1
ATOM 923 C CA . PHE A 1 115 ? -6.737 9.394 10.578 1.00 91.94 115 PHE A CA 1
ATOM 924 C C . PHE A 1 115 ? -6.142 9.822 9.232 1.00 91.94 115 PHE A C 1
ATOM 926 O O . PHE A 1 115 ? -5.177 10.582 9.218 1.00 91.94 115 PHE A O 1
ATOM 933 N N . LEU A 1 116 ? -6.726 9.388 8.112 1.00 89.88 116 LEU A N 1
ATOM 934 C CA . LEU A 1 116 ? -6.240 9.727 6.772 1.00 89.88 116 LEU A CA 1
ATOM 935 C C . LEU A 1 116 ? -6.337 11.233 6.498 1.00 89.88 116 LEU A C 1
ATOM 937 O O . LEU A 1 116 ? -5.398 11.811 5.970 1.00 89.88 116 LEU A O 1
ATOM 941 N N . ASN A 1 117 ? -7.417 11.886 6.934 1.00 89.56 117 ASN A N 1
ATOM 942 C CA . ASN A 1 117 ? -7.590 13.333 6.816 1.00 89.56 117 ASN A CA 1
ATOM 943 C C . ASN A 1 117 ? -6.512 14.092 7.605 1.00 89.56 117 ASN A C 1
ATOM 945 O O . ASN A 1 117 ? -5.931 15.055 7.115 1.00 89.56 117 ASN A O 1
ATOM 949 N N . LYS A 1 118 ? -6.203 13.635 8.825 1.00 87.94 118 LYS A N 1
ATOM 950 C CA . LYS A 1 118 ? -5.097 14.192 9.616 1.00 87.94 118 LYS A CA 1
ATOM 951 C C . LYS A 1 118 ? -3.745 13.933 8.954 1.00 87.94 118 LYS A C 1
ATOM 953 O O . LYS A 1 118 ? -2.912 14.825 8.963 1.00 87.94 118 LYS A O 1
ATOM 958 N N . ALA A 1 119 ? -3.531 12.752 8.379 1.00 86.31 119 ALA A N 1
ATOM 959 C CA . ALA A 1 119 ? -2.285 12.399 7.703 1.00 86.31 119 ALA A CA 1
ATOM 960 C C . ALA A 1 119 ? -2.076 13.163 6.380 1.00 86.31 119 ALA A C 1
ATOM 962 O O . ALA A 1 119 ? -0.938 13.420 6.011 1.00 86.31 119 ALA A O 1
ATOM 963 N N . GLU A 1 120 ? -3.151 13.546 5.684 1.00 78.62 120 GLU A N 1
ATOM 964 C CA . GLU A 1 120 ? -3.100 14.384 4.476 1.00 78.62 120 GLU A CA 1
ATOM 965 C C . GLU A 1 120 ? -2.802 15.859 4.797 1.00 78.62 120 GLU A C 1
ATOM 967 O O . GLU A 1 120 ? -2.058 16.505 4.063 1.00 78.62 120 GLU A O 1
ATOM 972 N N . HIS A 1 121 ? -3.375 16.399 5.880 1.00 69.75 121 HIS A N 1
ATOM 973 C CA . HIS A 1 121 ? -3.230 17.814 6.255 1.00 69.75 121 HIS A CA 1
ATOM 974 C C . HIS A 1 121 ? -2.036 18.113 7.162 1.00 69.75 121 HIS A C 1
ATOM 976 O O . HIS A 1 121 ? -1.566 19.249 7.201 1.00 69.75 121 HIS A O 1
ATOM 982 N N . ASN A 1 122 ? -1.551 17.121 7.906 1.00 63.47 122 ASN A N 1
ATOM 983 C CA . ASN A 1 122 ? -0.304 17.238 8.636 1.00 63.47 122 ASN A CA 1
ATOM 984 C C . ASN A 1 122 ? 0.817 16.963 7.635 1.00 63.47 122 ASN A C 1
ATOM 986 O O . ASN A 1 122 ? 1.229 15.816 7.453 1.00 63.47 122 ASN A O 1
ATOM 990 N N . GLU A 1 123 ? 1.282 18.014 6.951 1.00 49.91 123 GLU A N 1
ATOM 991 C CA . GLU A 1 123 ? 2.587 17.949 6.307 1.00 49.91 123 GLU A CA 1
ATOM 992 C C . GLU A 1 123 ? 3.560 17.322 7.308 1.00 49.91 123 GLU A C 1
ATOM 994 O O . GLU A 1 123 ? 3.582 17.685 8.486 1.00 49.91 123 GLU A O 1
ATOM 999 N N . LEU A 1 124 ? 4.383 16.387 6.841 1.00 49.88 124 LEU A N 1
ATOM 1000 C CA . LEU A 1 124 ? 5.624 15.996 7.500 1.00 49.88 124 LEU A CA 1
ATOM 1001 C C . LEU A 1 124 ? 6.572 17.216 7.515 1.00 49.88 124 LEU A C 1
ATOM 1003 O O . LEU A 1 124 ? 7.644 17.216 6.916 1.00 49.88 124 LEU A O 1
ATOM 1007 N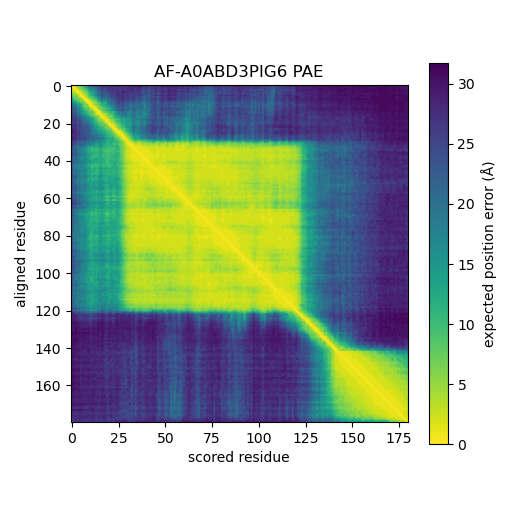 N . SER A 1 125 ? 6.157 18.282 8.198 1.00 42.53 125 SER A N 1
ATOM 1008 C CA . SER A 1 125 ? 6.933 19.424 8.645 1.00 42.53 125 SER A CA 1
ATOM 1009 C C . SER A 1 125 ? 7.839 18.907 9.759 1.00 42.53 125 SER A C 1
ATOM 1011 O O . SER A 1 125 ? 7.564 19.047 10.951 1.00 42.53 125 SER A O 1
ATOM 1013 N N . GLY A 1 126 ? 8.903 18.219 9.365 1.00 37.94 126 GLY A N 1
ATOM 1014 C CA . GLY A 1 126 ? 9.864 17.679 10.311 1.00 37.94 126 GLY A CA 1
ATOM 1015 C C . GLY A 1 126 ? 10.759 16.624 9.699 1.00 37.94 126 GLY A C 1
ATOM 1016 O O . GLY A 1 126 ? 10.661 15.466 10.069 1.00 37.94 126 GLY A O 1
ATOM 1017 N N . SER A 1 127 ? 11.650 17.048 8.801 1.00 37.75 127 SER A N 1
ATOM 1018 C CA . SER A 1 127 ? 12.914 16.368 8.497 1.00 37.75 127 SER A CA 1
ATOM 1019 C C . SER A 1 127 ? 12.835 14.848 8.296 1.00 37.75 127 SER A C 1
ATOM 1021 O O . SER A 1 127 ? 13.055 14.075 9.227 1.00 37.75 127 SER A O 1
ATOM 1023 N N . ALA A 1 128 ? 12.793 14.416 7.035 1.00 38.34 128 ALA A N 1
ATOM 1024 C CA . ALA A 1 128 ? 13.600 13.262 6.642 1.00 38.34 128 ALA A CA 1
ATOM 1025 C C . ALA A 1 128 ? 15.089 13.647 6.777 1.00 38.34 128 ALA A C 1
ATOM 1027 O O . ALA A 1 128 ? 15.791 13.911 5.802 1.00 38.34 128 ALA A O 1
ATOM 1028 N N . LYS A 1 129 ? 15.542 13.761 8.032 1.00 40.78 129 LYS A N 1
ATOM 1029 C CA . LYS A 1 129 ? 16.944 13.710 8.417 1.00 40.78 129 LYS A CA 1
ATOM 1030 C C . LYS A 1 129 ? 17.409 12.303 8.069 1.00 40.78 129 LYS A C 1
ATOM 1032 O O . LYS A 1 129 ? 16.905 11.320 8.602 1.00 40.78 129 LYS A O 1
ATOM 1037 N N . VAL A 1 130 ? 18.374 12.249 7.167 1.00 49.56 130 VAL A N 1
ATOM 1038 C CA . VAL A 1 130 ? 19.377 11.192 7.094 1.00 49.56 130 VAL A CA 1
ATOM 1039 C C . VAL A 1 130 ? 19.851 10.862 8.512 1.00 49.56 130 VAL A C 1
ATOM 1041 O O . VAL A 1 130 ? 20.461 11.725 9.128 1.00 49.56 130 VAL A O 1
ATOM 1044 N N . LEU A 1 131 ? 19.545 9.657 8.997 1.00 39.69 131 LEU A N 1
ATOM 1045 C CA . LEU A 1 131 ? 20.253 8.866 10.017 1.00 39.69 131 LEU A CA 1
ATOM 1046 C C . LEU A 1 131 ? 19.772 7.415 9.772 1.00 39.69 131 LEU A C 1
ATOM 1048 O O . LEU A 1 131 ? 18.621 7.103 10.051 1.00 39.69 131 LEU A O 1
ATOM 1052 N N . VAL A 1 132 ? 20.470 6.537 9.040 1.00 49.53 132 VAL A N 1
ATOM 1053 C CA . VAL A 1 132 ? 21.694 5.845 9.490 1.00 49.53 132 VAL A CA 1
ATOM 1054 C C . VAL A 1 132 ? 21.870 5.938 11.002 1.00 49.53 132 VAL A C 1
ATOM 1056 O O . VAL A 1 132 ? 22.363 6.938 11.500 1.00 49.53 132 VAL A O 1
ATOM 1059 N N . ASP A 1 133 ? 21.359 4.942 11.730 1.00 39.09 133 ASP A N 1
ATOM 1060 C CA . ASP A 1 133 ? 22.236 4.048 12.490 1.00 39.09 133 ASP A CA 1
ATOM 1061 C C . ASP A 1 133 ? 21.484 2.849 13.101 1.00 39.09 133 ASP A C 1
ATOM 1063 O O . ASP A 1 133 ? 20.510 2.992 13.834 1.00 39.09 133 ASP A O 1
ATOM 1067 N N . SER A 1 134 ? 22.047 1.671 12.810 1.00 35.22 134 SER A N 1
ATOM 1068 C CA . SER A 1 134 ? 21.980 0.389 13.534 1.00 35.22 134 SER A CA 1
ATOM 1069 C C . SER A 1 134 ? 20.682 -0.443 13.527 1.00 35.22 134 SER A C 1
ATOM 1071 O O . SER A 1 134 ? 19.775 -0.205 14.325 1.00 35.22 134 SER A O 1
ATOM 1073 N N . PRO A 1 135 ? 20.640 -1.545 12.748 1.00 39.41 135 PRO A N 1
ATOM 1074 C CA . PRO A 1 135 ? 19.804 -2.698 13.043 1.00 39.41 135 PRO A CA 1
ATOM 1075 C C . PRO A 1 135 ? 20.590 -3.695 13.909 1.00 39.41 135 PRO A C 1
ATOM 1077 O O . PRO A 1 135 ? 21.507 -4.368 13.439 1.00 39.41 135 PRO A O 1
ATOM 1080 N N . SER A 1 136 ? 20.210 -3.814 15.178 1.00 38.91 136 SER A N 1
ATOM 1081 C CA . SER A 1 136 ? 20.654 -4.918 16.027 1.00 38.91 136 SER A CA 1
ATOM 1082 C C . SER A 1 136 ? 19.729 -6.124 15.818 1.00 38.91 136 SER A C 1
ATOM 1084 O O . SER A 1 136 ? 18.603 -6.097 16.302 1.00 38.91 136 SER A O 1
ATOM 1086 N N . VAL A 1 137 ? 20.244 -7.109 15.056 1.00 47.75 137 VAL A N 1
ATOM 1087 C CA . VAL A 1 137 ? 20.247 -8.587 15.272 1.00 47.75 137 VAL A CA 1
ATOM 1088 C C . VAL A 1 137 ? 18.920 -9.254 15.705 1.00 47.75 137 VAL A C 1
ATOM 1090 O O . VAL A 1 137 ? 18.323 -8.847 16.688 1.00 47.75 137 VAL A O 1
ATOM 1093 N N . GLU A 1 138 ? 18.360 -10.307 15.087 1.00 42.59 138 GLU A N 1
ATOM 1094 C CA . GLU A 1 138 ? 18.843 -11.520 14.380 1.00 42.59 138 GLU A CA 1
ATOM 1095 C C . GLU A 1 138 ? 17.665 -12.034 13.496 1.00 42.59 138 GLU A C 1
ATOM 1097 O O . GLU A 1 138 ? 16.517 -11.715 13.787 1.00 42.59 138 GLU A O 1
ATOM 1102 N N . ALA A 1 139 ? 17.753 -12.794 12.402 1.00 40.81 139 ALA A N 1
ATOM 1103 C CA . ALA A 1 139 ? 18.706 -13.752 11.849 1.00 40.81 139 ALA A CA 1
ATOM 1104 C C . ALA A 1 139 ? 18.706 -13.559 10.313 1.00 40.81 139 ALA A C 1
ATOM 1106 O O . ALA A 1 139 ? 17.675 -13.247 9.721 1.00 40.81 139 ALA A O 1
ATOM 1107 N N . GLY A 1 140 ? 19.828 -13.587 9.603 1.00 48.50 140 GLY A N 1
ATOM 1108 C CA . GLY A 1 140 ? 20.754 -14.710 9.484 1.00 48.50 140 GLY A CA 1
ATOM 1109 C C . GLY A 1 140 ? 20.679 -15.155 8.018 1.00 48.50 140 GLY A C 1
ATOM 1110 O O . GLY A 1 140 ? 19.595 -15.462 7.543 1.00 48.50 140 GLY A O 1
ATOM 1111 N N . GLU A 1 141 ? 21.801 -15.087 7.299 1.00 50.84 141 GLU A N 1
ATOM 1112 C CA . GLU A 1 141 ? 22.010 -15.382 5.860 1.00 50.84 141 GLU A CA 1
ATOM 1113 C C . GLU A 1 141 ? 21.835 -14.216 4.863 1.00 50.84 141 GLU A C 1
ATOM 1115 O O . GLU A 1 141 ? 22.714 -14.020 4.028 1.00 50.84 141 GLU A O 1
ATOM 1120 N N . ASN A 1 142 ? 20.803 -13.370 4.955 1.00 57.88 142 ASN A N 1
ATOM 1121 C CA . ASN A 1 142 ? 20.558 -12.375 3.886 1.00 57.88 142 ASN A CA 1
ATOM 1122 C C . ASN A 1 142 ? 21.280 -11.021 4.032 1.00 57.88 142 ASN A C 1
ATOM 1124 O O . ASN A 1 142 ? 21.448 -10.317 3.038 1.00 57.88 142 ASN A O 1
ATOM 1128 N N . TYR A 1 143 ? 21.723 -10.631 5.231 1.00 59.78 143 TYR A N 1
ATOM 1129 C CA . TYR A 1 143 ? 22.368 -9.322 5.436 1.00 59.78 143 TYR A CA 1
ATOM 1130 C C . TYR A 1 143 ? 23.758 -9.241 4.786 1.00 59.78 143 TYR A C 1
ATOM 1132 O O . TYR A 1 143 ? 24.079 -8.245 4.141 1.00 59.78 143 TYR A O 1
ATOM 1140 N N . GLU A 1 144 ? 24.539 -10.322 4.864 1.00 67.75 144 GLU A N 1
ATOM 1141 C CA . GLU A 1 144 ? 25.859 -10.401 4.227 1.00 67.75 144 GLU A CA 1
ATOM 1142 C C . GLU A 1 144 ? 25.740 -10.323 2.699 1.00 67.75 144 GLU A C 1
ATOM 1144 O O . GLU A 1 144 ? 26.488 -9.607 2.038 1.00 67.75 144 GLU A O 1
ATOM 1149 N N . VAL A 1 145 ? 24.719 -10.980 2.136 1.00 73.38 145 VAL A N 1
ATOM 1150 C CA . VAL A 1 145 ? 24.412 -10.924 0.701 1.00 73.38 145 VAL A CA 1
ATOM 1151 C C . VAL A 1 145 ? 24.025 -9.506 0.277 1.00 73.38 145 VAL A C 1
ATOM 1153 O O . VAL A 1 145 ? 24.476 -9.038 -0.766 1.00 73.38 145 VAL A O 1
ATOM 1156 N N . ILE A 1 146 ? 23.241 -8.787 1.086 1.00 72.69 146 ILE A N 1
ATOM 1157 C CA . ILE A 1 146 ? 22.870 -7.390 0.811 1.00 72.69 146 ILE A CA 1
ATOM 1158 C C . ILE A 1 146 ? 24.107 -6.480 0.817 1.00 72.69 146 ILE A C 1
ATOM 1160 O O . ILE A 1 146 ? 24.274 -5.682 -0.105 1.00 72.69 146 ILE A O 1
ATOM 1164 N N . LEU A 1 147 ? 25.006 -6.626 1.796 1.00 72.56 147 LEU A N 1
ATOM 1165 C CA . LEU A 1 147 ? 26.258 -5.861 1.838 1.00 72.56 147 LEU A CA 1
ATOM 1166 C C . LEU A 1 147 ? 27.174 -6.182 0.649 1.00 72.56 147 LEU A C 1
ATOM 1168 O O . LEU A 1 147 ? 27.781 -5.275 0.071 1.00 72.56 147 LEU A O 1
ATOM 1172 N N . GLN A 1 148 ? 27.234 -7.450 0.239 1.00 84.06 148 GLN A N 1
ATOM 1173 C CA . GLN A 1 148 ? 28.000 -7.875 -0.929 1.00 84.06 148 GLN A CA 1
ATOM 1174 C C . GLN A 1 148 ? 27.418 -7.293 -2.228 1.00 84.06 148 GLN A C 1
ATOM 1176 O O . GLN A 1 148 ? 28.170 -6.840 -3.090 1.00 84.06 148 GLN A O 1
ATOM 1181 N N . ILE A 1 149 ? 26.087 -7.253 -2.358 1.00 75.81 149 ILE A N 1
ATOM 1182 C CA . ILE A 1 149 ? 25.394 -6.649 -3.504 1.00 75.81 149 ILE A CA 1
ATOM 1183 C C . ILE A 1 149 ? 25.697 -5.152 -3.596 1.00 75.81 149 ILE A C 1
ATOM 1185 O O . ILE A 1 149 ? 26.010 -4.667 -4.681 1.00 75.81 149 ILE A O 1
ATOM 1189 N N . GLU A 1 150 ? 25.631 -4.412 -2.488 1.00 82.88 150 GLU A N 1
ATOM 1190 C CA . GLU A 1 150 ? 25.927 -2.973 -2.497 1.00 82.88 150 GLU A CA 1
ATOM 1191 C C . GLU A 1 150 ? 27.398 -2.687 -2.835 1.00 82.88 150 GLU A C 1
ATOM 1193 O O . GLU A 1 150 ? 27.684 -1.771 -3.610 1.00 82.88 150 GLU A O 1
ATOM 1198 N N . ARG A 1 151 ? 28.334 -3.522 -2.362 1.00 88.69 151 ARG A N 1
ATOM 1199 C CA . ARG A 1 151 ? 29.747 -3.434 -2.766 1.00 88.69 151 ARG A CA 1
ATOM 1200 C C . ARG A 1 151 ? 29.917 -3.652 -4.272 1.00 88.69 151 ARG A C 1
ATOM 1202 O O . ARG A 1 151 ? 30.533 -2.825 -4.943 1.00 88.69 151 ARG A O 1
ATOM 1209 N N . LEU A 1 152 ? 29.330 -4.722 -4.809 1.00 87.12 152 LEU A N 1
ATOM 1210 C CA . LEU A 1 152 ? 29.429 -5.058 -6.232 1.00 87.12 152 LEU A CA 1
ATOM 1211 C C . LEU A 1 152 ? 28.770 -4.000 -7.125 1.00 87.12 152 LEU A C 1
ATOM 1213 O O . LEU A 1 152 ? 29.301 -3.687 -8.186 1.00 87.12 152 LEU A O 1
ATOM 1217 N N . LYS A 1 153 ? 27.661 -3.386 -6.697 1.00 86.62 153 LYS A N 1
ATOM 1218 C CA . LYS A 1 153 ? 27.060 -2.244 -7.409 1.00 86.62 153 LYS A CA 1
ATOM 1219 C C . LYS A 1 153 ? 28.027 -1.064 -7.520 1.00 86.62 153 LYS A C 1
ATOM 1221 O O . LYS A 1 153 ? 28.112 -0.442 -8.579 1.00 86.62 153 LYS A O 1
ATOM 1226 N N . GLY A 1 154 ? 28.762 -0.766 -6.447 1.00 88.38 154 GLY A N 1
ATOM 1227 C CA . GLY A 1 154 ? 29.798 0.266 -6.454 1.00 88.38 154 GLY A CA 1
ATOM 1228 C C . GLY A 1 154 ? 30.925 -0.047 -7.442 1.00 88.38 154 GLY A C 1
ATOM 1229 O O . GLY A 1 154 ? 31.305 0.810 -8.240 1.00 88.38 154 GLY A O 1
ATOM 1230 N N . GLU A 1 155 ? 31.413 -1.287 -7.441 1.00 91.62 155 GLU A N 1
ATOM 1231 C CA . GLU A 1 155 ? 32.461 -1.745 -8.363 1.00 91.62 155 GLU A CA 1
ATOM 1232 C C . GLU A 1 155 ? 32.009 -1.698 -9.831 1.00 91.62 155 GLU A C 1
ATOM 1234 O O . GLU A 1 155 ? 32.755 -1.218 -10.687 1.00 91.62 155 GLU A O 1
ATOM 1239 N N . VAL A 1 156 ? 30.770 -2.108 -10.127 1.00 88.12 156 VAL A N 1
ATOM 1240 C CA . VAL A 1 156 ? 30.187 -2.031 -11.479 1.00 88.12 156 VAL A CA 1
ATOM 1241 C C . VAL A 1 156 ? 30.113 -0.584 -11.966 1.00 88.12 156 VAL A C 1
ATOM 1243 O O . VAL A 1 156 ? 30.533 -0.305 -13.085 1.00 88.12 156 VAL A O 1
ATOM 1246 N N . SER A 1 157 ? 29.676 0.352 -11.121 1.00 90.44 157 SER A N 1
ATOM 1247 C CA . SER A 1 157 ? 29.609 1.781 -11.471 1.00 90.44 157 SER A CA 1
ATOM 1248 C C . SER A 1 157 ? 30.987 2.375 -11.820 1.00 90.44 157 SER A C 1
ATOM 1250 O O . SER A 1 157 ? 31.143 3.135 -12.787 1.00 90.44 157 SER A O 1
ATOM 1252 N N . LEU A 1 158 ? 32.032 1.986 -11.079 1.00 87.81 158 LEU A N 1
ATOM 1253 C CA . LEU A 1 158 ? 33.414 2.387 -11.376 1.00 87.81 158 LEU A CA 1
ATOM 1254 C C . LEU A 1 158 ? 33.925 1.772 -12.686 1.00 87.81 158 LEU A C 1
ATOM 1256 O O . LEU A 1 158 ? 34.626 2.440 -13.459 1.00 87.81 158 LEU A O 1
ATOM 1260 N N . LEU A 1 159 ? 33.560 0.516 -12.956 1.00 90.75 159 LEU A N 1
ATOM 1261 C CA . LEU A 1 159 ? 33.921 -0.173 -14.190 1.00 90.75 159 LEU A CA 1
ATOM 1262 C C . LEU A 1 159 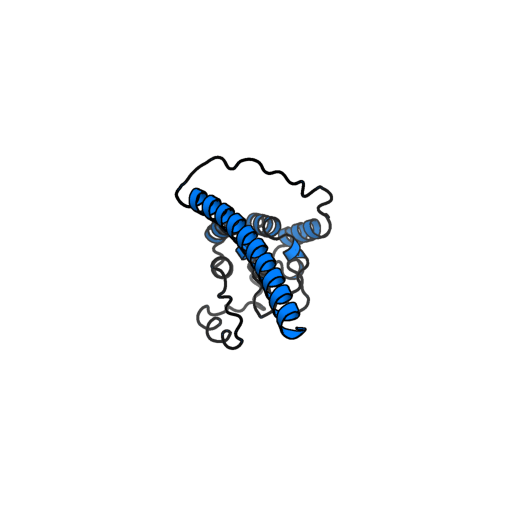? 33.249 0.482 -15.404 1.00 90.75 159 LEU A C 1
ATOM 1264 O O . LEU A 1 159 ? 33.920 0.770 -16.393 1.00 90.75 159 LEU A O 1
ATOM 1268 N N . GLU A 1 160 ? 31.955 0.796 -15.307 1.00 92.62 160 GLU A N 1
ATOM 1269 C CA . GLU A 1 160 ? 31.190 1.489 -16.350 1.00 92.62 160 GLU A CA 1
ATOM 1270 C C . GLU A 1 160 ? 31.810 2.846 -16.689 1.00 92.62 160 GLU A C 1
ATOM 1272 O O . GLU A 1 160 ? 32.039 3.157 -17.863 1.00 92.62 160 GLU A O 1
ATOM 1277 N N . SER A 1 161 ? 32.172 3.616 -15.662 1.00 91.75 161 SER A N 1
ATOM 1278 C CA . SER A 1 161 ? 32.858 4.902 -15.819 1.00 91.75 161 SER A CA 1
ATOM 1279 C C . SER A 1 161 ? 34.203 4.751 -16.544 1.00 91.75 161 SER A C 1
ATOM 1281 O O . SER A 1 161 ? 34.539 5.541 -17.433 1.00 91.75 161 SER A O 1
ATOM 1283 N N . SER A 1 162 ? 34.963 3.704 -16.216 1.00 94.50 162 SER A N 1
ATOM 1284 C CA . SER A 1 162 ? 36.249 3.408 -16.858 1.00 94.50 162 SER A CA 1
ATOM 1285 C C . SER A 1 162 ? 36.077 2.984 -18.320 1.00 94.50 162 SER A C 1
ATOM 1287 O O . SER A 1 162 ? 36.757 3.513 -19.203 1.00 94.50 162 SER A O 1
ATOM 1289 N N . CYS A 1 163 ? 35.119 2.101 -18.611 1.00 91.94 163 CYS A N 1
ATOM 1290 C CA . CYS A 1 163 ? 34.785 1.689 -19.974 1.00 91.94 163 CYS A CA 1
ATOM 1291 C C . CYS A 1 163 ? 34.329 2.875 -20.829 1.00 91.94 163 CYS A C 1
ATOM 1293 O O . CYS A 1 163 ? 34.738 2.999 -21.985 1.00 91.94 163 CYS A O 1
ATOM 1295 N N . GLN A 1 164 ? 33.526 3.781 -20.265 1.00 94.81 164 GLN A N 1
ATOM 1296 C CA . GLN A 1 164 ? 33.075 4.978 -20.967 1.00 94.81 164 GLN A CA 1
ATOM 1297 C C . GLN A 1 164 ? 34.247 5.895 -21.340 1.00 94.81 164 GLN A C 1
ATOM 1299 O O . GLN A 1 164 ? 34.251 6.481 -22.425 1.00 94.81 164 GLN A O 1
ATOM 1304 N N . ARG A 1 165 ? 35.263 6.000 -20.476 1.00 94.81 165 ARG A N 1
ATOM 1305 C CA . ARG A 1 165 ? 36.484 6.763 -20.758 1.00 94.81 165 ARG A CA 1
ATOM 1306 C C . ARG A 1 165 ? 37.312 6.130 -21.878 1.00 94.81 165 ARG A C 1
ATOM 1308 O O . ARG A 1 165 ? 37.647 6.830 -22.830 1.00 94.81 165 ARG A O 1
ATOM 1315 N N . ILE A 1 166 ? 37.574 4.823 -21.808 1.00 94.44 166 ILE A N 1
ATOM 1316 C CA . ILE A 1 166 ? 38.318 4.094 -22.853 1.00 94.44 166 ILE A CA 1
ATOM 1317 C C . ILE A 1 166 ? 37.608 4.224 -24.204 1.00 94.44 166 ILE A C 1
ATOM 1319 O O . ILE A 1 166 ? 38.249 4.460 -25.225 1.00 94.44 166 ILE A O 1
ATOM 1323 N N . ARG A 1 167 ? 36.273 4.140 -24.218 1.00 94.19 167 ARG A N 1
ATOM 1324 C CA . ARG A 1 167 ? 35.480 4.297 -25.441 1.00 94.19 167 ARG A CA 1
ATOM 1325 C C . ARG A 1 167 ? 35.678 5.669 -26.088 1.00 94.19 167 ARG A C 1
ATOM 1327 O O . ARG A 1 167 ? 35.913 5.740 -27.287 1.00 94.19 167 ARG A O 1
ATOM 1334 N N . LYS A 1 168 ? 35.674 6.744 -25.291 1.00 94.75 168 LYS A N 1
ATOM 1335 C CA . LYS A 1 168 ? 35.956 8.105 -25.781 1.00 94.75 168 LYS A CA 1
ATOM 1336 C C . LYS A 1 168 ? 37.368 8.239 -26.357 1.00 94.75 168 LYS A C 1
ATOM 1338 O O . LYS A 1 168 ? 37.551 8.915 -27.367 1.00 94.75 168 LYS A O 1
ATOM 1343 N N . GLU A 1 169 ? 38.365 7.615 -25.729 1.00 95.94 169 GLU A N 1
ATOM 1344 C CA . GLU A 1 169 ? 39.741 7.613 -26.242 1.00 95.94 169 GLU A CA 1
ATOM 1345 C C . GLU A 1 169 ? 39.845 6.849 -27.569 1.00 95.94 169 GLU A C 1
ATOM 1347 O O . GLU A 1 169 ? 40.458 7.346 -28.516 1.00 95.94 169 GLU A O 1
ATOM 1352 N N . LEU A 1 170 ? 39.178 5.698 -27.678 1.00 93.44 170 LEU A N 1
ATOM 1353 C CA . LEU A 1 170 ? 39.115 4.920 -28.914 1.00 93.44 170 LEU A CA 1
ATOM 1354 C C . LEU A 1 170 ? 38.439 5.704 -30.049 1.00 93.44 170 LEU A C 1
ATOM 1356 O O . LEU A 1 170 ? 38.992 5.786 -31.144 1.00 93.44 170 LEU A O 1
ATOM 1360 N N . ASP A 1 171 ? 37.291 6.333 -29.786 1.00 95.62 171 ASP A N 1
ATOM 1361 C CA . ASP A 1 171 ? 36.575 7.149 -30.775 1.00 95.62 171 ASP A CA 1
ATOM 1362 C C . ASP A 1 171 ? 37.427 8.340 -31.252 1.00 95.62 171 ASP A C 1
ATOM 1364 O O . ASP A 1 171 ? 37.446 8.676 -32.441 1.00 95.62 171 ASP A O 1
ATOM 1368 N N . SER A 1 172 ? 38.199 8.945 -30.344 1.00 94.62 172 SER A N 1
ATOM 1369 C CA . SER A 1 172 ? 39.160 10.005 -30.669 1.00 94.62 172 SER A CA 1
ATOM 1370 C C . SER A 1 172 ? 40.267 9.510 -31.607 1.00 94.62 172 SER A C 1
ATOM 1372 O O . SER A 1 172 ? 40.564 10.161 -32.611 1.00 94.62 172 SER A O 1
ATOM 1374 N N . LEU A 1 173 ? 40.848 8.335 -31.339 1.00 94.50 173 LEU A N 1
ATOM 1375 C CA . LEU A 1 173 ? 41.872 7.731 -32.199 1.00 94.50 173 LEU A CA 1
ATOM 1376 C C . LEU A 1 173 ? 41.319 7.342 -33.574 1.00 94.50 173 LEU A C 1
ATOM 1378 O O . LEU A 1 173 ? 41.955 7.639 -34.584 1.00 94.50 173 LEU A O 1
ATOM 1382 N N . ILE A 1 174 ? 40.122 6.751 -33.628 1.00 94.31 174 ILE A N 1
ATOM 1383 C CA . ILE A 1 174 ? 39.435 6.433 -34.889 1.00 94.31 174 IL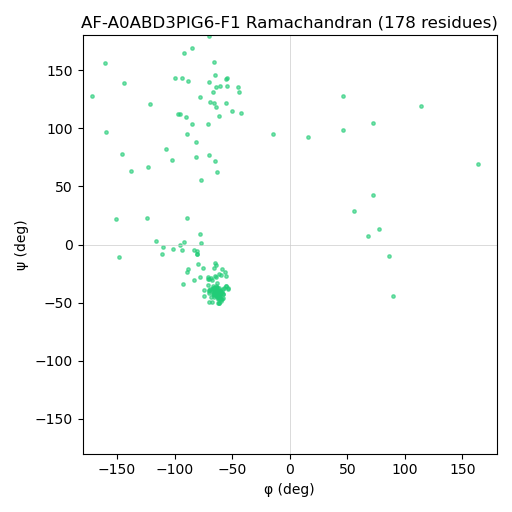E A CA 1
ATOM 1384 C C . ILE A 1 174 ? 39.231 7.705 -35.717 1.00 94.31 174 ILE A C 1
ATOM 1386 O O . ILE A 1 174 ? 39.452 7.700 -36.926 1.00 94.31 174 ILE A O 1
ATOM 1390 N N . THR A 1 175 ? 38.835 8.806 -35.076 1.00 93.62 175 THR A N 1
ATOM 1391 C CA . THR A 1 175 ? 38.629 10.091 -35.757 1.00 93.62 175 THR A CA 1
ATOM 1392 C C . THR A 1 175 ? 39.940 10.659 -36.298 1.00 93.62 175 THR A C 1
ATOM 1394 O O . THR A 1 175 ? 39.972 11.139 -37.428 1.00 93.62 175 THR A O 1
ATOM 1397 N N . LYS A 1 176 ? 41.042 10.557 -35.541 1.00 94.25 176 LYS A N 1
ATOM 1398 C CA . LYS A 1 176 ? 42.375 10.958 -36.022 1.00 94.25 176 LYS A CA 1
ATOM 1399 C C . LYS A 1 176 ? 42.806 10.153 -37.246 1.00 94.25 176 LYS A C 1
ATOM 1401 O O . LYS A 1 176 ? 43.302 10.746 -38.191 1.00 94.25 176 LYS A O 1
ATOM 1406 N N . LEU A 1 177 ? 42.563 8.842 -37.239 1.00 89.00 177 LEU A N 1
ATOM 1407 C CA . LEU A 1 177 ? 42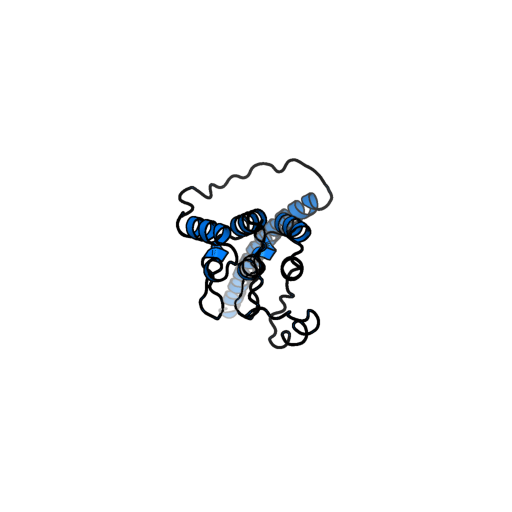.951 7.932 -38.320 1.00 89.00 177 LEU A CA 1
ATOM 1408 C C . LEU A 1 177 ? 42.113 8.129 -39.595 1.00 89.00 177 LEU A C 1
ATOM 1410 O O . LEU A 1 177 ? 42.600 7.893 -40.690 1.00 89.00 177 LEU A O 1
ATOM 1414 N N . LYS A 1 178 ? 40.860 8.588 -39.469 1.00 88.69 178 LYS A N 1
ATOM 1415 C CA . LYS A 1 178 ? 40.002 8.952 -40.613 1.00 88.69 178 LYS A CA 1
ATOM 1416 C C . LYS A 1 178 ? 40.366 10.292 -41.262 1.00 88.69 178 LYS A C 1
ATOM 1418 O O . LYS A 1 178 ? 39.948 10.536 -42.388 1.00 88.69 178 LYS A O 1
ATOM 1423 N N . ASN A 1 179 ? 41.077 11.158 -40.539 1.00 81.31 179 ASN A N 1
ATOM 1424 C CA . ASN A 1 179 ? 41.458 12.500 -40.990 1.00 81.31 179 ASN A CA 1
ATOM 1425 C C . ASN A 1 179 ? 42.921 12.585 -41.472 1.00 81.31 179 ASN A C 1
ATOM 1427 O O . ASN A 1 179 ? 43.345 13.658 -41.902 1.00 81.31 179 ASN A O 1
ATOM 1431 N N . THR A 1 180 ? 43.681 11.491 -41.363 1.00 70.06 180 THR A N 1
ATOM 1432 C CA . THR A 1 180 ? 44.984 11.261 -42.014 1.00 70.06 180 THR A CA 1
ATOM 1433 C C . THR A 1 180 ? 44.797 10.523 -43.324 1.00 70.06 180 THR A C 1
ATOM 1435 O O . THR A 1 180 ? 45.455 10.916 -44.308 1.00 70.06 180 THR A O 1
#

pLDDT: mean 74.26, std 21.25, range [26.91, 95.94]

Mean predicted aligned error: 16.91 Å

Radius of gyration: 23.86 Å; Cα contacts (8 Å, |Δi|>4): 134; chains: 1; bounding box: 71×37×64 Å

Secondary structure (DSSP, 8-state):
--PPP---SS-----HHHHGGGSTTSS------HHHHHHHTT-HHHHHHHHHH-GGGGG-B-TTS-BHHHHHHHTT--HHHHHHHHHH-GGGGG---TTS--HHHH-SSHHHHHHHHHHHHS---S--------------SHHHHHHHHHHHHHHHHHHHHHHHHHHHHHHHHHHHHH--

Solvent-accessible surface area (backbone atoms only — not comparable to full-atom values): 11122 Å² total; per-residue (Å²): 137,84,78,83,78,86,80,90,80,84,79,74,81,76,58,81,83,67,62,74,79,74,68,81,84,75,87,73,89,68,74,79,49,70,55,55,56,28,44,76,69,63,37,58,70,62,27,46,55,39,44,75,77,42,37,74,57,54,69,44,63,47,95,73,43,38,40,46,59,36,53,32,28,50,69,55,52,56,64,69,53,52,52,51,47,42,72,56,32,58,75,58,59,79,47,46,29,77,86,68,43,35,33,49,75,48,31,65,46,67,72,52,27,54,49,43,52,48,59,69,68,48,66,85,84,68,70,94,66,90,67,90,80,84,87,82,84,87,81,81,79,58,65,65,53,52,54,50,50,56,52,50,53,54,53,49,54,55,47,51,56,50,52,54,50,53,50,53,53,50,54,51,51,54,51,54,63,74,76,106